Protein AF-A0A6G4ZRG2-F1 (afdb_monomer)

Sequence (277 aa):
MTRFDRNYLAYATLKECYPLTKESSSKQTWHVTLNLKDVDYHPGDSVGIYPQNDPILVEHLISAMRARPDEMIIHKRSGKEMPLQTFLTYHANLARITSSFLQLILSCETHSEKKCHIENLLKDKSTMRTFLAENDPLFLVRRFSQTKLPLQELCDQFGPMLPRFYSVASSKFIHKDTLDLTVALFAWMQEDEKRYGVASHFLCHLAEIGKTPIPLF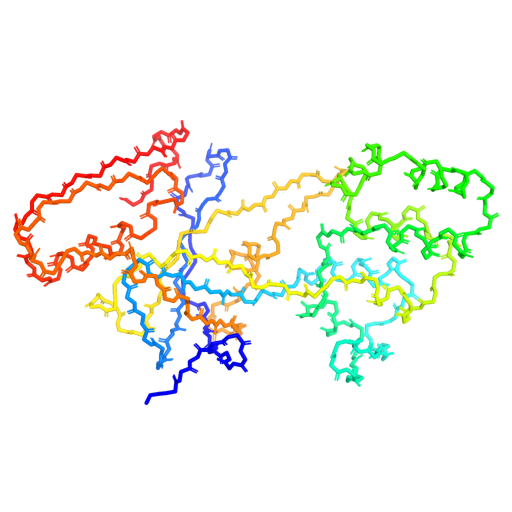VQPAPHFRLPNSHETDIIMIGPGTGIAPFRAFMQERAHHGANGKHWLFFGERNQKSDYFY

Radius of gyration: 22.09 Å; Cα contacts (8 Å, |Δi|>4): 518; chains: 1; bounding box: 52×42×66 Å

pLDDT: mean 95.12, std 5.11, range [54.5, 98.69]

Structure (mmCIF, N/CA/C/O backbone):
data_AF-A0A6G4ZRG2-F1
#
_entry.id   AF-A0A6G4ZRG2-F1
#
loop_
_atom_site.group_PDB
_atom_site.id
_atom_site.type_symbol
_atom_site.label_atom_id
_atom_site.label_alt_id
_atom_site.label_comp_id
_atom_site.label_asym_id
_atom_site.label_entity_id
_atom_site.label_seq_id
_atom_site.pdbx_PDB_ins_code
_atom_site.Cartn_x
_atom_site.Cartn_y
_atom_site.Cartn_z
_atom_site.occupancy
_atom_site.B_iso_or_equiv
_atom_site.auth_seq_id
_atom_site.auth_comp_id
_atom_site.auth_asym_id
_atom_site.auth_atom_id
_atom_site.pdbx_PDB_model_num
ATOM 1 N N . MET A 1 1 ? -12.244 -9.558 -24.733 1.00 54.50 1 MET A N 1
ATOM 2 C CA . MET A 1 1 ? -11.322 -9.446 -23.584 1.00 54.50 1 MET A CA 1
ATOM 3 C C . MET A 1 1 ? -12.083 -8.839 -22.428 1.00 54.50 1 MET A C 1
ATOM 5 O O . MET A 1 1 ? -12.741 -7.823 -22.627 1.00 54.50 1 MET A O 1
ATOM 9 N N . THR A 1 2 ? -12.053 -9.481 -21.266 1.00 57.81 2 THR A N 1
ATOM 10 C CA . THR A 1 2 ? -12.718 -8.970 -20.066 1.00 57.81 2 THR A CA 1
ATOM 11 C C . THR A 1 2 ? -11.972 -7.733 -19.578 1.00 57.81 2 THR A C 1
ATOM 13 O O . THR A 1 2 ? -10.765 -7.784 -19.358 1.00 57.81 2 THR A O 1
ATOM 16 N N . ARG A 1 3 ? -12.663 -6.595 -19.476 1.00 67.31 3 ARG A N 1
ATOM 17 C CA . ARG A 1 3 ? -12.057 -5.348 -19.003 1.00 67.31 3 ARG A CA 1
ATOM 18 C C . ARG A 1 3 ? -12.114 -5.335 -17.481 1.00 67.31 3 ARG A C 1
ATOM 20 O O . ARG A 1 3 ? -13.201 -5.258 -16.920 1.00 67.31 3 ARG A O 1
ATOM 27 N N . PHE A 1 4 ? -10.954 -5.413 -16.838 1.00 80.25 4 PHE A N 1
ATOM 28 C CA . PHE A 1 4 ? -10.852 -5.274 -15.391 1.00 80.25 4 PHE A CA 1
ATOM 29 C C . PHE A 1 4 ? -10.766 -3.795 -15.007 1.00 80.25 4 PHE A C 1
ATOM 31 O O . PHE A 1 4 ? -9.967 -3.042 -15.567 1.00 80.25 4 PHE A O 1
ATOM 38 N N . ASP A 1 5 ? -11.603 -3.373 -14.068 1.00 82.69 5 ASP A N 1
ATOM 39 C CA . ASP A 1 5 ? -11.664 -2.012 -13.542 1.00 82.69 5 ASP A CA 1
ATOM 40 C C . ASP A 1 5 ? -12.040 -2.029 -12.050 1.00 82.69 5 ASP A C 1
ATOM 42 O O . ASP A 1 5 ? -12.071 -3.080 -11.414 1.00 82.69 5 ASP A O 1
ATOM 46 N N . ARG A 1 6 ? -12.319 -0.863 -11.459 1.00 80.88 6 ARG A N 1
ATOM 47 C CA . ARG A 1 6 ? -12.672 -0.754 -10.030 1.00 80.88 6 ARG A CA 1
ATOM 48 C C . ARG A 1 6 ? -13.925 -1.545 -9.629 1.00 80.88 6 ARG A C 1
ATOM 50 O O . ARG A 1 6 ? -14.094 -1.814 -8.445 1.00 80.88 6 ARG A O 1
ATOM 57 N N . ASN A 1 7 ? -14.790 -1.885 -10.581 1.00 81.62 7 ASN A N 1
ATOM 58 C CA . ASN A 1 7 ? -16.017 -2.649 -10.375 1.00 81.62 7 ASN A CA 1
ATOM 59 C C . ASN A 1 7 ? -15.849 -4.134 -10.732 1.00 81.62 7 ASN A C 1
ATOM 61 O O . ASN A 1 7 ? -16.653 -4.955 -10.293 1.00 81.62 7 ASN A O 1
ATOM 65 N N . TYR A 1 8 ? -14.818 -4.487 -11.504 1.00 85.81 8 TYR A N 1
ATOM 66 C CA . TYR A 1 8 ? -14.506 -5.863 -11.884 1.00 85.81 8 TYR A CA 1
ATOM 67 C C . TYR A 1 8 ? -13.002 -6.127 -11.757 1.00 85.81 8 TYR A C 1
ATOM 69 O O . TYR A 1 8 ? -12.221 -5.799 -12.647 1.00 85.81 8 TYR A O 1
ATOM 77 N N . LEU A 1 9 ? -12.594 -6.693 -10.621 1.00 92.31 9 LEU A N 1
ATOM 78 C CA . LEU A 1 9 ? -11.186 -6.876 -10.272 1.00 92.31 9 LEU A CA 1
ATOM 79 C C . LEU A 1 9 ? -10.605 -8.142 -10.901 1.00 92.31 9 LEU A C 1
ATOM 81 O O . LEU A 1 9 ? -11.259 -9.184 -10.957 1.00 92.31 9 LEU A O 1
ATOM 85 N N . ALA A 1 10 ? -9.348 -8.053 -11.325 1.00 94.12 10 ALA A N 1
ATOM 86 C CA . ALA A 1 10 ? -8.519 -9.217 -11.582 1.00 94.12 10 ALA A CA 1
ATOM 87 C C . ALA A 1 10 ? -7.916 -9.716 -10.268 1.00 94.12 10 ALA A C 1
ATOM 89 O O . ALA A 1 10 ? -7.760 -8.951 -9.315 1.00 94.12 10 ALA A O 1
ATOM 90 N N . TYR A 1 11 ? -7.532 -10.987 -10.238 1.00 95.00 11 TYR A N 1
ATOM 91 C CA . TYR A 1 11 ? -6.865 -11.588 -9.092 1.00 95.00 11 TYR A CA 1
ATOM 92 C C . TYR A 1 11 ? -5.498 -12.100 -9.516 1.00 95.00 11 TYR A C 1
ATOM 94 O O . TYR A 1 11 ? -5.387 -12.992 -10.355 1.00 95.00 11 TYR A O 1
ATOM 102 N N . ALA A 1 12 ? -4.466 -11.515 -8.922 1.00 96.75 12 ALA A N 1
ATOM 103 C CA . ALA A 1 12 ? -3.094 -11.967 -9.059 1.00 96.75 12 ALA A CA 1
ATOM 104 C C . ALA A 1 12 ? -2.672 -12.812 -7.853 1.00 96.75 12 ALA A C 1
ATOM 106 O O . ALA A 1 12 ? -3.348 -12.849 -6.826 1.00 96.75 12 ALA A O 1
ATOM 107 N N . THR A 1 13 ? -1.508 -13.441 -7.960 1.00 97.50 13 THR A N 1
ATOM 108 C CA . THR A 1 13 ? -0.782 -14.001 -6.812 1.00 97.50 13 THR A CA 1
ATOM 109 C C . THR A 1 13 ? 0.646 -13.496 -6.843 1.00 97.50 13 THR A C 1
ATOM 111 O O . THR A 1 13 ? 1.201 -13.311 -7.928 1.00 97.50 13 THR A O 1
ATOM 114 N N . LEU A 1 14 ? 1.273 -13.348 -5.683 1.00 98.00 14 LEU A N 1
ATOM 115 C CA . LEU A 1 14 ? 2.693 -13.029 -5.624 1.00 98.00 14 LEU A CA 1
ATOM 116 C C . LEU A 1 14 ? 3.512 -14.157 -6.272 1.00 98.00 14 LEU A C 1
ATOM 118 O O . LEU A 1 14 ? 3.304 -15.326 -5.957 1.00 98.00 14 LEU A O 1
ATOM 122 N N . LYS A 1 15 ? 4.416 -13.821 -7.191 1.00 97.69 15 LYS A N 1
ATOM 123 C CA . LYS A 1 15 ? 5.363 -14.765 -7.794 1.00 97.69 15 LYS A CA 1
ATOM 124 C C . LYS A 1 15 ? 6.702 -14.698 -7.073 1.00 97.69 15 LYS A C 1
ATOM 126 O O . LYS A 1 15 ? 7.202 -15.717 -6.616 1.00 97.69 15 LYS A O 1
ATOM 131 N N . GLU A 1 16 ? 7.248 -13.493 -6.954 1.00 97.19 16 GLU A N 1
ATOM 132 C CA . GLU A 1 16 ? 8.556 -13.223 -6.359 1.00 97.19 16 GLU A CA 1
ATOM 133 C C . GLU A 1 16 ? 8.505 -11.886 -5.613 1.00 97.19 16 GLU A C 1
ATOM 135 O O . GLU A 1 16 ? 7.826 -10.948 -6.037 1.00 97.19 16 GLU A O 1
ATOM 140 N N . CYS A 1 17 ? 9.213 -11.805 -4.488 1.00 98.06 17 CYS A N 1
ATOM 141 C CA . CYS A 1 17 ? 9.375 -10.584 -3.708 1.00 98.06 17 CYS A CA 1
ATOM 142 C C . CYS A 1 17 ? 10.765 -10.587 -3.076 1.00 98.06 17 CYS A C 1
ATOM 144 O O . CYS A 1 17 ? 11.087 -11.500 -2.315 1.00 98.06 17 CYS A O 1
ATOM 146 N N . TYR A 1 18 ? 11.594 -9.595 -3.395 1.00 97.88 18 TYR A N 1
ATOM 147 C CA . TYR A 1 18 ? 12.945 -9.497 -2.843 1.00 97.88 18 TYR A CA 1
ATOM 148 C C . TYR A 1 18 ? 13.383 -8.038 -2.660 1.00 97.88 18 TYR A C 1
ATOM 150 O O . TYR A 1 18 ? 12.919 -7.151 -3.388 1.00 97.88 18 TYR A O 1
ATOM 158 N N . PRO A 1 19 ? 14.259 -7.751 -1.680 1.00 97.62 19 PRO A N 1
ATOM 159 C CA . PRO A 1 19 ? 14.723 -6.395 -1.439 1.00 97.62 19 PRO A CA 1
ATOM 160 C C . PRO A 1 19 ? 15.637 -5.930 -2.579 1.00 97.62 19 PRO A C 1
ATOM 162 O O . PRO A 1 19 ? 16.542 -6.637 -3.014 1.00 97.62 19 PRO A O 1
ATOM 165 N N . LEU A 1 20 ? 15.404 -4.709 -3.049 1.00 97.81 20 LEU A N 1
ATOM 166 C CA . LEU A 1 20 ? 16.252 -3.984 -3.998 1.00 97.81 20 LEU A CA 1
ATOM 167 C C . LEU A 1 20 ? 17.326 -3.155 -3.287 1.00 97.81 20 LEU A C 1
ATOM 169 O O . LEU A 1 20 ? 18.403 -2.915 -3.827 1.00 97.81 20 LEU A O 1
ATOM 173 N N 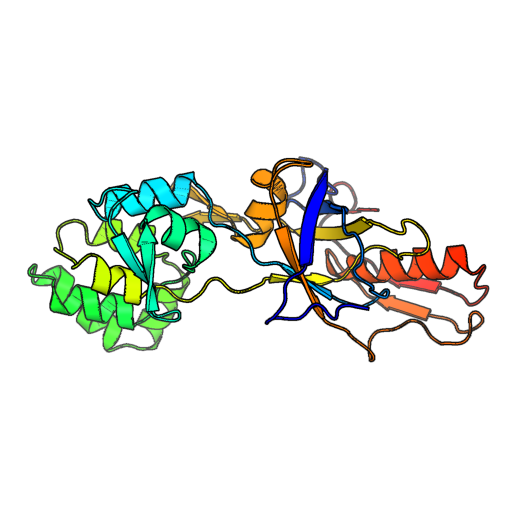. THR A 1 21 ? 17.026 -2.698 -2.075 1.00 97.12 21 THR A N 1
ATOM 174 C CA . THR A 1 21 ? 17.967 -1.984 -1.207 1.00 97.12 21 THR A CA 1
ATOM 175 C C . THR A 1 21 ? 18.758 -2.958 -0.342 1.00 97.12 21 THR A C 1
ATOM 177 O O . THR A 1 21 ? 18.215 -3.962 0.117 1.00 97.12 21 THR A O 1
ATOM 180 N N . LYS A 1 22 ? 20.015 -2.629 -0.036 1.00 95.31 22 LYS A N 1
ATOM 181 C CA . LYS A 1 22 ? 20.829 -3.393 0.925 1.00 95.31 22 LYS A CA 1
ATOM 182 C C . LYS A 1 22 ? 20.359 -3.166 2.362 1.00 95.31 22 LYS A C 1
ATOM 184 O O . LYS A 1 22 ? 19.761 -2.137 2.662 1.00 95.31 22 LYS A O 1
ATOM 189 N N . GLU A 1 23 ? 20.717 -4.077 3.264 1.00 92.06 23 GLU A N 1
ATOM 190 C CA . GLU A 1 23 ? 20.365 -4.014 4.695 1.00 92.06 23 GLU A CA 1
ATOM 191 C C . GLU A 1 23 ? 20.815 -2.721 5.389 1.00 92.06 23 GLU A C 1
ATOM 193 O O . GLU A 1 23 ? 20.139 -2.234 6.288 1.00 92.06 23 GLU A O 1
ATOM 198 N N . SER A 1 24 ? 21.929 -2.128 4.945 1.00 93.00 24 SER A N 1
ATOM 199 C CA . SER A 1 24 ? 22.435 -0.855 5.472 1.00 93.00 24 SER A CA 1
ATOM 200 C C . SER A 1 24 ? 21.631 0.373 5.032 1.00 93.00 24 SER A C 1
ATOM 202 O O . SER A 1 24 ? 21.937 1.489 5.459 1.00 93.00 24 SER A O 1
ATOM 204 N N . SER A 1 25 ? 20.629 0.205 4.166 1.00 93.94 25 SER A N 1
ATOM 205 C CA . SER A 1 25 ? 19.775 1.303 3.731 1.00 93.94 25 SER A CA 1
ATOM 206 C C . SER A 1 25 ? 18.889 1.809 4.869 1.00 93.94 25 SER A C 1
ATOM 208 O O . SER A 1 25 ? 18.319 1.052 5.649 1.00 93.94 25 SER A O 1
ATOM 210 N N . SER A 1 26 ? 18.690 3.127 4.901 1.00 91.75 26 SER A N 1
ATOM 211 C CA . SER A 1 26 ? 17.727 3.788 5.797 1.00 91.75 26 SER A CA 1
ATOM 212 C C . SER A 1 26 ? 16.258 3.548 5.417 1.00 91.75 26 SER A C 1
ATOM 214 O O . SER A 1 26 ? 15.355 4.072 6.070 1.00 91.75 26 SER A O 1
ATOM 216 N N . LYS A 1 27 ? 15.998 2.818 4.330 1.00 92.25 27 LYS A N 1
ATOM 217 C CA . LYS A 1 27 ? 14.660 2.468 3.857 1.00 92.25 27 LYS A CA 1
ATOM 218 C C . LYS A 1 27 ? 14.690 1.110 3.175 1.00 92.25 27 LYS A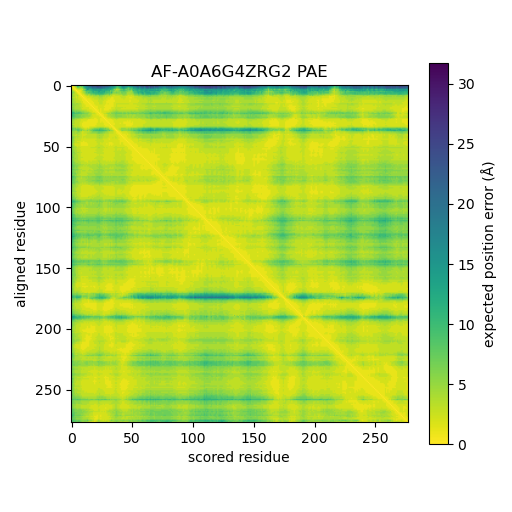 C 1
ATOM 220 O O . LYS A 1 27 ? 15.745 0.621 2.802 1.00 92.25 27 LYS A O 1
ATOM 225 N N . GLN A 1 28 ? 13.520 0.528 2.957 1.00 96.00 28 GLN A N 1
ATOM 226 C CA . GLN A 1 28 ? 13.420 -0.736 2.241 1.00 96.00 28 GLN A CA 1
ATOM 227 C C . GLN A 1 28 ? 12.619 -0.536 0.963 1.00 96.00 28 GLN A C 1
ATOM 229 O O . GLN A 1 28 ? 11.469 -0.101 1.006 1.00 96.00 28 GLN A O 1
ATOM 234 N N . THR A 1 29 ? 13.235 -0.829 -0.176 1.00 98.06 29 THR A N 1
ATOM 235 C CA . THR A 1 29 ? 12.547 -0.886 -1.472 1.00 98.06 29 THR A CA 1
ATOM 236 C C . THR A 1 29 ? 12.626 -2.312 -1.977 1.00 98.06 29 THR A C 1
ATOM 238 O O . THR A 1 29 ? 13.671 -2.940 -1.857 1.00 98.06 29 THR A O 1
ATOM 241 N N . TRP A 1 30 ? 11.526 -2.818 -2.515 1.00 98.56 30 TRP A N 1
ATOM 242 C CA . TRP A 1 30 ? 11.353 -4.206 -2.910 1.00 98.56 30 TRP A CA 1
ATOM 243 C C . TRP A 1 30 ? 10.968 -4.294 -4.381 1.00 98.56 30 TRP A C 1
ATOM 245 O O . TRP A 1 30 ? 10.219 -3.455 -4.891 1.00 98.56 30 TRP A O 1
ATOM 255 N N . HIS A 1 31 ? 11.474 -5.325 -5.043 1.00 98.69 31 HIS A N 1
ATOM 256 C CA . HIS A 1 31 ? 10.942 -5.798 -6.307 1.00 98.69 31 HIS A CA 1
ATOM 257 C C . HIS A 1 31 ? 9.811 -6.770 -6.000 1.00 98.69 31 HIS A C 1
ATOM 259 O O . HIS A 1 31 ? 9.983 -7.664 -5.173 1.00 98.69 31 HIS A O 1
ATOM 265 N N . VAL A 1 32 ? 8.666 -6.586 -6.647 1.00 98.69 32 VAL A N 1
ATOM 266 C CA . VAL A 1 32 ? 7.484 -7.433 -6.464 1.00 98.69 32 VAL A CA 1
ATOM 267 C C . VAL A 1 32 ? 6.994 -7.863 -7.837 1.00 98.69 32 VAL A C 1
ATOM 269 O O . VAL A 1 32 ? 6.570 -7.015 -8.618 1.00 98.69 32 VAL A O 1
ATOM 272 N N . THR A 1 33 ? 7.002 -9.162 -8.115 1.00 98.25 33 THR A N 1
ATOM 273 C CA . THR A 1 33 ? 6.436 -9.734 -9.342 1.00 98.25 33 THR A CA 1
ATOM 274 C C . THR A 1 33 ? 5.125 -10.426 -9.020 1.00 98.25 33 THR A C 1
ATOM 276 O O . THR A 1 33 ? 5.058 -11.294 -8.150 1.00 98.25 33 THR A O 1
ATOM 279 N N . LEU A 1 34 ? 4.075 -10.072 -9.749 1.00 98.00 34 LEU A N 1
ATOM 280 C CA . LEU A 1 34 ? 2.751 -10.667 -9.647 1.00 98.00 34 LEU A CA 1
ATOM 281 C C . LEU A 1 34 ? 2.517 -11.608 -10.830 1.00 98.00 34 LEU A C 1
ATOM 283 O O . LEU A 1 34 ? 2.750 -11.218 -11.970 1.00 98.00 34 LEU A O 1
ATOM 287 N N . ASN A 1 35 ? 2.010 -12.816 -10.579 1.00 96.38 35 ASN A N 1
ATOM 288 C CA . ASN A 1 35 ? 1.402 -13.634 -11.628 1.00 96.38 35 ASN A CA 1
ATOM 289 C C . ASN A 1 35 ? 0.075 -12.990 -12.019 1.00 96.38 35 ASN A C 1
ATOM 291 O O . ASN A 1 35 ? -0.810 -12.843 -11.173 1.00 96.38 35 ASN A O 1
ATOM 295 N N . LEU A 1 36 ? -0.061 -12.624 -13.286 1.00 90.19 36 LEU A N 1
ATOM 296 C CA . LEU A 1 36 ? -1.200 -11.886 -13.797 1.00 90.19 36 LEU A CA 1
ATOM 297 C C . LEU A 1 36 ? -1.617 -12.467 -15.148 1.00 90.19 36 LEU A C 1
ATOM 299 O O . LEU A 1 36 ? -1.033 -12.156 -16.181 1.00 90.19 36 LEU A O 1
ATOM 303 N N . LYS A 1 37 ? -2.631 -13.335 -15.123 1.00 84.62 37 LYS A N 1
ATOM 304 C CA . LYS A 1 37 ? -3.198 -13.944 -16.330 1.00 84.62 37 LYS A CA 1
ATOM 305 C C . LYS A 1 37 ? -4.352 -13.106 -16.859 1.00 84.62 37 LYS A C 1
ATOM 307 O O . LYS A 1 37 ? -5.117 -12.547 -16.078 1.00 84.62 37 LYS A O 1
ATOM 312 N N . ASP A 1 38 ? -4.477 -13.056 -18.181 1.00 83.00 38 ASP A N 1
ATOM 313 C CA . ASP A 1 38 ? -5.615 -12.466 -18.897 1.00 83.00 38 ASP A CA 1
ATOM 314 C C . ASP A 1 38 ? -5.870 -10.969 -18.634 1.00 83.00 38 ASP A C 1
ATOM 316 O O . ASP A 1 38 ? -6.942 -10.454 -18.957 1.00 83.00 38 ASP A O 1
ATOM 320 N N . VAL A 1 39 ? -4.881 -10.245 -18.101 1.00 88.12 39 VAL A N 1
ATOM 321 C CA . VAL A 1 39 ? -4.937 -8.788 -17.925 1.00 88.12 39 VAL A CA 1
ATOM 322 C C . VAL A 1 39 ? -3.904 -8.132 -18.820 1.00 88.12 39 VAL A C 1
ATOM 324 O O . VAL A 1 39 ? -2.705 -8.343 -18.663 1.00 88.12 39 VAL A O 1
ATOM 327 N N . ASP A 1 40 ? -4.379 -7.303 -19.744 1.00 89.88 40 ASP A N 1
ATOM 328 C CA . ASP A 1 40 ? -3.499 -6.519 -20.599 1.00 89.88 40 ASP A CA 1
ATOM 329 C C . ASP A 1 40 ? -3.074 -5.217 -19.911 1.00 89.88 40 ASP A C 1
ATOM 331 O O . ASP A 1 40 ? -3.866 -4.560 -19.229 1.00 89.88 40 ASP A O 1
ATOM 335 N N . TYR A 1 41 ? -1.817 -4.837 -20.114 1.00 93.44 41 TYR A N 1
ATOM 336 C CA . TYR A 1 41 ? -1.239 -3.592 -19.626 1.00 93.44 41 TYR A CA 1
ATOM 337 C C . TYR A 1 41 ? -0.114 -3.136 -20.561 1.00 93.44 41 TYR A C 1
ATOM 339 O O . TYR A 1 41 ? 0.430 -3.916 -21.347 1.00 93.44 41 TYR A O 1
ATOM 347 N N . HIS A 1 42 ? 0.247 -1.861 -20.467 1.00 93.75 42 HIS A N 1
ATOM 348 C CA . HIS A 1 42 ? 1.336 -1.267 -21.236 1.00 93.75 42 HIS A CA 1
ATOM 349 C C . HIS A 1 42 ? 2.338 -0.598 -20.296 1.00 93.75 42 HIS A C 1
ATOM 351 O O . HIS A 1 42 ? 1.941 -0.105 -19.232 1.00 93.75 42 HIS A O 1
ATOM 357 N N . PRO A 1 43 ? 3.627 -0.511 -20.667 1.00 95.19 43 PRO A N 1
ATOM 358 C CA . PRO A 1 43 ? 4.553 0.323 -19.924 1.00 95.19 43 PRO A CA 1
ATOM 359 C C . PRO A 1 43 ? 4.013 1.740 -19.743 1.00 95.19 43 PRO A C 1
ATOM 361 O O . PRO A 1 43 ? 3.464 2.352 -20.664 1.00 95.19 43 PRO A O 1
ATOM 364 N N . GLY A 1 44 ? 4.187 2.257 -18.530 1.00 95.75 44 GLY A N 1
ATOM 365 C CA . GLY A 1 44 ? 3.661 3.552 -18.112 1.00 95.75 44 GLY A CA 1
ATOM 366 C C . GLY A 1 44 ? 2.270 3.494 -17.481 1.00 95.75 44 GLY A C 1
ATOM 367 O O . GLY A 1 44 ? 1.880 4.447 -16.811 1.00 95.75 44 GLY A O 1
ATOM 368 N N . ASP A 1 45 ? 1.546 2.377 -17.607 1.00 97.00 45 ASP A N 1
ATOM 369 C CA . ASP A 1 45 ? 0.349 2.138 -16.800 1.00 97.00 45 ASP A CA 1
ATOM 370 C C . ASP A 1 45 ? 0.675 2.029 -15.311 1.00 97.00 45 ASP A C 1
ATOM 372 O O . ASP A 1 45 ? 1.816 1.834 -14.883 1.00 97.00 45 ASP A O 1
ATOM 376 N N . SER A 1 46 ? -0.368 2.157 -14.499 1.00 97.19 46 SER A N 1
ATOM 377 C CA . SER A 1 46 ? -0.320 1.814 -13.081 1.00 97.19 46 SER A CA 1
ATOM 378 C C . SER A 1 46 ? -1.315 0.702 -12.780 1.00 97.19 46 SER A C 1
ATOM 380 O O . SER A 1 46 ? -2.285 0.518 -13.508 1.00 97.19 46 SER A O 1
ATOM 382 N N . VAL A 1 47 ? -1.116 -0.016 -11.681 1.00 96.94 47 VAL A N 1
ATOM 383 C CA . VAL A 1 47 ? -2.089 -0.969 -11.138 1.00 96.94 47 VAL A CA 1
ATOM 384 C C . VAL A 1 47 ? -2.612 -0.472 -9.804 1.00 96.94 47 VAL A C 1
ATOM 386 O O . VAL A 1 47 ? -1.835 -0.060 -8.945 1.00 96.94 47 VAL A O 1
ATOM 389 N N . GLY A 1 48 ? -3.931 -0.482 -9.637 1.00 97.94 48 GLY A N 1
ATOM 390 C CA . GLY A 1 48 ? -4.582 -0.264 -8.353 1.00 97.94 48 GLY A CA 1
ATOM 391 C C . GLY A 1 48 ? -4.754 -1.599 -7.643 1.00 97.94 48 GLY A C 1
ATOM 392 O O . GLY A 1 48 ? -5.509 -2.438 -8.120 1.00 97.94 48 GLY A O 1
ATOM 393 N N . ILE A 1 49 ? -4.065 -1.791 -6.520 1.00 98.31 49 ILE A N 1
ATOM 394 C CA . ILE A 1 49 ? -4.090 -3.028 -5.729 1.00 98.31 49 ILE A CA 1
ATOM 395 C C . ILE A 1 49 ? -4.891 -2.801 -4.455 1.00 98.31 49 ILE A C 1
ATOM 397 O O . ILE A 1 49 ? -4.593 -1.868 -3.710 1.00 98.31 49 ILE A O 1
ATOM 401 N N . TYR A 1 50 ? -5.866 -3.666 -4.183 1.00 97.94 50 TYR A N 1
ATOM 402 C CA . TYR A 1 50 ? -6.560 -3.711 -2.899 1.00 97.94 50 TYR A CA 1
ATOM 403 C C . TYR A 1 50 ? -5.770 -4.584 -1.923 1.00 97.94 50 TYR A C 1
ATOM 405 O O . TYR A 1 50 ? -5.637 -5.785 -2.160 1.00 97.94 50 TYR A O 1
ATOM 413 N N . PRO A 1 51 ? -5.224 -4.009 -0.842 1.00 98.00 51 PRO A N 1
ATOM 414 C CA . PRO A 1 51 ? -4.505 -4.791 0.144 1.00 98.00 51 PRO A CA 1
ATOM 415 C C . PRO A 1 51 ? -5.450 -5.369 1.200 1.00 98.00 51 PRO A C 1
ATOM 417 O O . PRO A 1 51 ? -6.623 -5.004 1.275 1.00 98.00 51 PRO A O 1
ATOM 420 N N . GLN A 1 52 ? -4.899 -6.217 2.064 1.00 97.56 52 GLN A N 1
ATOM 421 C CA . GLN A 1 52 ? -5.516 -6.591 3.335 1.00 97.56 52 GLN A CA 1
ATOM 422 C C . GLN A 1 52 ? -4.727 -5.980 4.499 1.00 97.56 52 GLN A C 1
ATOM 424 O O . GLN A 1 52 ? -3.520 -5.749 4.382 1.00 97.56 52 GLN A O 1
ATOM 429 N N . ASN A 1 53 ? -5.404 -5.703 5.613 1.00 98.19 53 ASN A N 1
ATOM 430 C CA . ASN A 1 53 ? -4.734 -5.271 6.836 1.00 98.19 53 ASN A CA 1
ATOM 431 C C . ASN A 1 53 ? -3.902 -6.406 7.444 1.00 98.19 53 ASN A C 1
ATOM 433 O O . ASN A 1 53 ? -4.174 -7.587 7.231 1.00 98.19 53 ASN A O 1
ATOM 437 N N . ASP A 1 54 ? -2.894 -6.018 8.222 1.00 97.31 54 ASP A N 1
ATOM 438 C CA . ASP A 1 54 ? -2.058 -6.937 8.987 1.00 97.31 54 ASP A CA 1
ATOM 439 C C . ASP A 1 54 ? -2.916 -7.754 9.976 1.00 97.31 54 ASP A C 1
ATOM 441 O O . ASP A 1 54 ? -3.616 -7.146 10.794 1.00 97.31 54 ASP A O 1
ATOM 445 N N . PRO A 1 55 ? -2.879 -9.102 9.926 1.00 97.38 55 PRO A N 1
ATOM 446 C CA . PRO A 1 55 ? -3.614 -9.951 10.858 1.00 97.38 55 PRO A CA 1
ATOM 447 C C . PRO A 1 55 ? -3.344 -9.625 12.332 1.00 97.38 55 PRO A C 1
ATOM 449 O O . PRO A 1 55 ? -4.281 -9.649 13.127 1.00 97.38 55 PRO A O 1
ATOM 452 N N . ILE A 1 56 ? -2.110 -9.246 12.684 1.00 96.00 56 ILE A N 1
ATOM 453 C CA . ILE A 1 56 ? -1.731 -8.885 14.059 1.00 96.00 56 ILE A CA 1
ATOM 454 C C . ILE A 1 56 ? -2.402 -7.567 14.464 1.00 96.00 56 ILE A C 1
ATOM 456 O O . ILE A 1 56 ? -2.945 -7.445 15.561 1.00 96.00 56 ILE A O 1
ATOM 460 N N . LEU A 1 57 ? -2.427 -6.575 13.566 1.00 96.00 57 LEU A N 1
ATOM 461 C CA . LEU A 1 57 ? -3.135 -5.312 13.808 1.00 96.00 57 LEU A CA 1
ATOM 462 C C . LEU A 1 57 ? -4.640 -5.547 13.989 1.00 96.00 57 LEU A C 1
ATOM 464 O O . LEU A 1 57 ? -5.252 -4.953 14.877 1.00 96.00 57 LEU A O 1
ATOM 468 N N . VAL A 1 58 ? -5.230 -6.408 13.155 1.00 98.12 58 VAL A N 1
ATOM 469 C CA . VAL A 1 58 ? -6.648 -6.777 13.243 1.00 98.12 58 VAL A CA 1
ATOM 470 C C . VAL A 1 58 ? -6.946 -7.451 14.582 1.00 98.12 58 VAL A C 1
ATOM 472 O O . VAL A 1 58 ? -7.895 -7.056 15.255 1.00 98.12 58 VAL A O 1
ATOM 475 N N . GLU A 1 59 ? -6.120 -8.406 15.008 1.00 97.75 59 GLU A N 1
ATOM 476 C CA . GLU A 1 59 ? -6.254 -9.084 16.301 1.00 97.75 59 GLU A CA 1
ATOM 477 C C . GLU A 1 59 ? -6.168 -8.101 17.476 1.00 97.75 59 GLU A C 1
ATOM 479 O O . GLU A 1 59 ? -7.061 -8.061 18.328 1.00 97.75 59 GLU A O 1
ATOM 484 N N . HIS A 1 60 ? -5.142 -7.245 17.493 1.00 96.12 60 HIS A N 1
ATOM 485 C CA . HIS A 1 60 ? -4.977 -6.223 18.526 1.00 96.12 60 HIS A CA 1
ATOM 486 C C . HIS A 1 60 ? -6.170 -5.268 18.593 1.00 96.12 60 HIS A C 1
ATOM 488 O O . HIS A 1 60 ? -6.583 -4.875 19.686 1.00 96.12 60 HIS A O 1
ATOM 494 N N . LEU A 1 61 ? -6.731 -4.896 17.441 1.00 96.88 61 LEU A N 1
ATOM 495 C CA . LEU A 1 61 ? -7.888 -4.015 17.378 1.00 96.88 61 LEU A CA 1
ATOM 496 C C . LEU A 1 61 ? -9.153 -4.706 17.895 1.00 96.88 61 LEU A C 1
ATOM 498 O O . LEU A 1 61 ? -9.837 -4.125 18.732 1.00 96.88 61 LEU A O 1
ATOM 502 N N . ILE A 1 62 ? -9.425 -5.950 17.488 1.00 98.06 62 ILE A N 1
ATOM 503 C CA . ILE A 1 62 ? -10.560 -6.742 17.996 1.00 98.06 62 ILE A CA 1
ATOM 504 C C . ILE A 1 62 ? -10.470 -6.888 19.520 1.00 98.06 62 ILE A C 1
ATOM 506 O O . ILE A 1 62 ? -11.444 -6.626 20.232 1.00 98.06 62 ILE A O 1
ATOM 510 N N . SER A 1 63 ? -9.280 -7.215 20.034 1.00 97.00 63 SER A N 1
ATOM 511 C CA . SER A 1 63 ? -9.036 -7.300 21.474 1.00 97.00 63 SER A CA 1
ATOM 512 C C . SER A 1 63 ? -9.264 -5.957 22.175 1.00 97.00 63 SER A C 1
ATOM 514 O O . SER A 1 63 ? -9.871 -5.924 23.245 1.00 97.00 63 SER A O 1
ATOM 516 N N . ALA A 1 64 ? -8.799 -4.844 21.597 1.00 95.94 64 ALA A N 1
ATOM 517 C CA . ALA A 1 64 ? -8.988 -3.510 22.169 1.00 95.94 64 ALA A CA 1
ATOM 518 C C . ALA A 1 64 ? -10.467 -3.082 22.167 1.00 95.94 64 ALA A C 1
ATOM 520 O O . ALA A 1 64 ? -10.920 -2.434 23.111 1.00 95.94 64 ALA A O 1
ATOM 521 N N . MET A 1 65 ? -11.227 -3.495 21.149 1.00 96.00 65 MET A N 1
ATOM 522 C CA . MET A 1 65 ? -12.679 -3.311 21.049 1.00 96.00 65 MET A CA 1
ATOM 523 C C . MET A 1 65 ? -13.462 -4.204 22.024 1.00 96.00 65 MET A C 1
ATOM 525 O O . MET A 1 65 ? -14.658 -3.987 22.203 1.00 96.00 65 MET A O 1
ATOM 529 N N . ARG A 1 66 ? -12.804 -5.180 22.673 1.00 95.81 66 ARG A N 1
ATOM 530 C CA . ARG A 1 66 ? -13.426 -6.198 23.540 1.00 95.81 66 ARG A CA 1
ATOM 531 C C . ARG A 1 66 ? -14.517 -7.002 22.819 1.00 95.81 66 ARG A C 1
ATOM 533 O O . ARG A 1 66 ? -15.529 -7.346 23.424 1.00 95.81 66 ARG A O 1
ATOM 540 N N . ALA A 1 67 ? -14.297 -7.280 21.536 1.00 97.00 67 ALA A N 1
ATOM 541 C CA . ALA A 1 67 ? -15.196 -8.049 20.680 1.00 97.00 67 ALA A CA 1
ATOM 542 C C . ALA A 1 67 ? -14.592 -9.422 20.344 1.00 97.00 67 ALA A C 1
ATOM 544 O O . ALA A 1 67 ? -13.407 -9.665 20.586 1.00 97.00 67 ALA A O 1
ATOM 545 N N . ARG A 1 68 ? -15.395 -10.320 19.765 1.00 98.06 68 ARG A N 1
ATOM 546 C CA . ARG A 1 68 ? -14.916 -11.580 19.180 1.00 98.06 68 ARG A CA 1
ATOM 547 C C . ARG A 1 68 ? -14.769 -11.475 17.656 1.00 98.06 68 ARG A C 1
ATOM 549 O O . ARG A 1 68 ? -15.507 -10.723 17.019 1.00 98.06 68 ARG A O 1
ATOM 556 N N . PRO A 1 69 ? -13.842 -12.238 17.046 1.00 98.25 69 PRO A N 1
ATOM 557 C CA . PRO A 1 69 ? -13.593 -12.191 15.601 1.00 98.25 69 PRO A CA 1
ATOM 558 C C . PRO A 1 69 ? -14.811 -12.564 14.742 1.00 98.25 69 PRO A C 1
ATOM 560 O O . PRO A 1 69 ? -14.958 -12.062 13.627 1.00 98.25 69 PRO A O 1
ATOM 563 N N . ASP A 1 70 ? -15.664 -13.440 15.271 1.00 98.31 70 ASP A N 1
ATOM 564 C CA . ASP A 1 70 ? -16.855 -14.006 14.640 1.00 98.31 70 ASP A CA 1
ATOM 565 C C . ASP A 1 70 ? -18.133 -13.190 14.892 1.00 98.31 70 ASP A C 1
ATOM 567 O O . ASP A 1 70 ? -19.195 -13.552 14.388 1.00 98.31 70 ASP A O 1
ATOM 571 N N . GLU A 1 71 ? -18.058 -12.083 15.642 1.00 98.19 71 GLU A N 1
ATOM 572 C CA . GLU A 1 71 ? -19.210 -11.197 15.818 1.00 98.19 71 GLU A CA 1
ATOM 573 C C . GLU A 1 71 ? -19.633 -10.592 14.482 1.00 98.19 71 GLU A C 1
ATOM 575 O O . GLU A 1 71 ? -18.818 -10.049 13.735 1.00 98.19 71 GLU A O 1
ATOM 580 N N . MET A 1 72 ? -20.925 -10.696 14.184 1.00 98.25 72 MET A N 1
ATOM 581 C CA . MET A 1 72 ? -21.477 -10.219 12.927 1.00 98.25 72 MET A CA 1
ATOM 582 C C . MET A 1 72 ? -21.700 -8.708 12.979 1.00 98.25 72 MET A C 1
ATOM 584 O O . MET A 1 72 ? -22.292 -8.181 13.921 1.00 98.25 72 MET A O 1
ATOM 588 N N . ILE A 1 73 ? -21.237 -8.020 11.938 1.00 98.31 73 ILE A N 1
ATOM 589 C CA . ILE A 1 73 ? -21.476 -6.594 11.711 1.00 98.31 73 ILE A CA 1
ATOM 590 C C . ILE A 1 73 ? -22.095 -6.395 10.332 1.00 98.31 73 ILE A C 1
ATOM 592 O O . ILE A 1 73 ? -21.873 -7.177 9.403 1.00 98.31 73 ILE A O 1
ATOM 596 N N . ILE A 1 74 ? -22.833 -5.303 10.166 1.00 98.19 74 ILE A N 1
ATOM 597 C CA . ILE A 1 74 ? -23.369 -4.883 8.874 1.00 98.19 74 ILE A CA 1
ATOM 598 C C . ILE A 1 74 ? -22.365 -3.933 8.227 1.00 98.19 74 ILE A C 1
ATOM 600 O O . ILE A 1 74 ? -22.097 -2.841 8.729 1.00 98.19 74 ILE A O 1
ATOM 604 N N . HIS A 1 75 ? -21.810 -4.312 7.077 1.00 97.31 75 HIS A N 1
ATOM 605 C CA . HIS A 1 75 ? -20.943 -3.420 6.320 1.00 97.31 75 HIS A CA 1
ATOM 606 C C . HIS A 1 75 ? -21.771 -2.279 5.718 1.00 97.31 75 HIS A C 1
ATOM 608 O O . HIS A 1 75 ? -22.419 -2.446 4.684 1.00 97.31 75 HIS A O 1
ATOM 614 N N . LYS A 1 76 ? -21.685 -1.090 6.327 1.00 94.88 76 LYS A N 1
ATOM 615 C CA . LYS A 1 76 ? -22.447 0.123 5.975 1.00 94.88 76 LYS A CA 1
ATOM 616 C C . LYS A 1 76 ? -22.558 0.434 4.478 1.00 94.88 76 LYS A C 1
ATOM 618 O O . LYS A 1 76 ? -23.570 0.970 4.044 1.00 94.88 76 LYS A O 1
ATOM 623 N N . ARG A 1 77 ? -21.524 0.139 3.678 1.00 93.44 77 ARG A N 1
ATOM 624 C CA . ARG A 1 77 ? -21.507 0.469 2.238 1.00 93.44 77 ARG A CA 1
ATOM 625 C C . ARG A 1 77 ? -22.140 -0.606 1.362 1.00 93.44 77 ARG A C 1
ATOM 627 O O . ARG A 1 77 ? -22.728 -0.261 0.347 1.00 93.44 77 ARG A O 1
ATOM 634 N N . SER A 1 78 ? -22.003 -1.886 1.716 1.00 93.69 78 SER A N 1
ATOM 635 C CA . SER A 1 78 ? -22.597 -2.975 0.926 1.00 93.69 78 SER A CA 1
ATOM 636 C C . SER A 1 78 ? -23.918 -3.493 1.490 1.00 93.69 78 SER A C 1
ATOM 638 O O . SER A 1 78 ? -24.558 -4.299 0.825 1.00 93.69 78 SER A O 1
ATOM 640 N N . GLY A 1 79 ? -24.285 -3.111 2.718 1.00 96.50 79 GLY A N 1
ATOM 641 C CA . GLY A 1 79 ? -25.450 -3.631 3.442 1.00 96.50 79 GLY A CA 1
ATOM 642 C C . GLY A 1 79 ? -25.356 -5.119 3.798 1.00 96.50 79 GLY A C 1
ATOM 643 O O . GLY A 1 79 ? -26.345 -5.708 4.214 1.00 96.50 79 GLY A O 1
ATOM 644 N N . LYS A 1 80 ? -24.186 -5.741 3.605 1.00 97.06 80 LYS A N 1
ATOM 645 C CA . LYS A 1 80 ? -23.986 -7.176 3.840 1.00 97.06 80 LYS A CA 1
ATOM 646 C C . LYS A 1 80 ? -23.538 -7.406 5.270 1.00 97.06 80 LYS A C 1
ATOM 648 O O . LYS A 1 80 ? -22.670 -6.683 5.757 1.00 97.06 80 LYS A O 1
ATOM 653 N N . GLU A 1 81 ? -24.090 -8.436 5.885 1.00 98.06 81 GLU A N 1
ATOM 654 C CA . GLU A 1 81 ? -23.618 -8.949 7.163 1.00 98.06 81 GLU A CA 1
ATOM 655 C C . GLU A 1 81 ? -22.343 -9.779 6.953 1.00 98.06 81 GLU A C 1
ATOM 657 O O . GLU A 1 81 ? -22.246 -10.540 5.986 1.00 98.06 81 GLU A O 1
ATOM 662 N N . MET A 1 82 ? -21.346 -9.606 7.818 1.00 98.38 82 MET A N 1
ATOM 663 C CA . MET A 1 82 ? -20.094 -10.367 7.775 1.00 98.38 82 MET A CA 1
ATOM 664 C C . MET A 1 82 ? -19.419 -10.422 9.152 1.00 98.38 82 MET A C 1
ATOM 666 O O . MET A 1 82 ? -19.669 -9.536 9.972 1.00 98.38 82 MET A O 1
ATOM 670 N N . PRO A 1 83 ? -18.526 -11.400 9.396 1.00 98.62 83 PRO A N 1
ATOM 671 C CA . PRO A 1 83 ? -17.714 -11.426 10.607 1.00 98.62 83 PRO A CA 1
ATOM 672 C C . PRO A 1 83 ? -16.842 -10.173 10.743 1.00 98.62 83 PRO A C 1
ATOM 674 O O . PRO A 1 83 ? -16.275 -9.683 9.756 1.00 98.62 83 PRO A O 1
ATOM 677 N N . LEU A 1 84 ? -16.676 -9.693 11.975 1.00 98.69 84 LEU A N 1
ATOM 678 C CA . LEU A 1 84 ? -15.846 -8.540 12.318 1.00 98.69 84 LEU A CA 1
ATOM 679 C C . LEU A 1 84 ? -14.422 -8.685 11.776 1.00 98.69 84 LEU A C 1
ATOM 681 O O . LEU A 1 84 ? -13.883 -7.740 11.200 1.00 98.69 84 LEU A O 1
ATOM 685 N N . GLN A 1 85 ? -13.826 -9.873 11.907 1.00 98.62 85 GLN A N 1
ATOM 686 C CA . GLN A 1 85 ? -12.488 -10.137 11.383 1.00 98.62 85 GLN A CA 1
ATOM 687 C C . GLN A 1 85 ? -12.425 -9.927 9.869 1.00 98.62 85 GLN A C 1
ATOM 689 O O . GLN A 1 85 ? -11.549 -9.217 9.388 1.00 98.62 85 GLN A O 1
ATOM 694 N N . THR A 1 86 ? -13.388 -10.459 9.111 1.00 98.50 86 THR A N 1
ATOM 695 C CA . THR A 1 86 ? -13.455 -10.272 7.654 1.00 98.50 86 THR A CA 1
ATOM 696 C C . THR A 1 86 ? -13.575 -8.793 7.284 1.00 98.50 86 THR A C 1
ATOM 698 O O . THR A 1 86 ? -12.870 -8.316 6.391 1.00 98.50 86 THR A O 1
ATOM 701 N N . PHE A 1 87 ? -14.420 -8.043 7.995 1.00 98.62 87 PHE A N 1
ATOM 702 C CA . PHE A 1 87 ? -14.565 -6.605 7.788 1.00 98.62 87 PHE A CA 1
ATOM 703 C C . PHE A 1 87 ? -13.258 -5.844 8.029 1.00 98.62 87 PHE A C 1
ATOM 705 O O . PHE A 1 87 ? -12.815 -5.080 7.164 1.00 98.62 87 PHE A O 1
ATOM 712 N N . LEU A 1 88 ? -12.620 -6.073 9.177 1.00 98.56 88 LEU A N 1
ATOM 713 C CA . LEU A 1 88 ? -11.384 -5.389 9.545 1.00 98.56 88 LEU A CA 1
ATOM 714 C C . LEU A 1 88 ? -10.209 -5.806 8.659 1.00 98.56 88 LEU A C 1
ATOM 716 O O . LEU A 1 88 ? -9.369 -4.966 8.360 1.00 98.56 88 LEU A O 1
ATOM 720 N N . THR A 1 89 ? -10.154 -7.048 8.179 1.00 98.44 89 THR A N 1
ATOM 721 C CA . THR A 1 89 ? -9.082 -7.511 7.289 1.00 98.44 89 THR A CA 1
ATOM 722 C C . THR A 1 89 ? -9.192 -6.905 5.888 1.00 98.44 89 THR A C 1
ATOM 724 O O . THR A 1 89 ? -8.187 -6.422 5.366 1.00 98.44 89 THR A O 1
ATOM 727 N N . TYR A 1 90 ? -10.385 -6.885 5.281 1.00 97.81 90 TYR A N 1
ATOM 728 C CA . TYR A 1 90 ? -10.529 -6.606 3.841 1.00 97.81 90 TYR A CA 1
ATOM 729 C C . TYR A 1 90 ? -11.234 -5.293 3.491 1.00 97.81 90 TYR A C 1
ATOM 731 O O . TYR A 1 90 ? -11.081 -4.790 2.377 1.00 97.81 90 TYR A O 1
ATOM 739 N N . HIS A 1 91 ? -12.034 -4.733 4.399 1.00 97.44 91 HIS A N 1
ATOM 740 C CA . HIS A 1 91 ? -12.988 -3.674 4.054 1.00 97.44 91 HIS A CA 1
ATOM 741 C C . HIS A 1 91 ? -12.765 -2.362 4.807 1.00 97.44 91 HIS A C 1
ATOM 743 O O . HIS A 1 91 ? -13.153 -1.307 4.298 1.00 97.44 91 HIS A O 1
ATOM 749 N N . ALA A 1 92 ? -12.123 -2.403 5.974 1.00 97.44 92 ALA A N 1
ATOM 750 C CA . ALA A 1 92 ? -11.863 -1.235 6.804 1.00 97.44 92 ALA A CA 1
ATOM 751 C C . ALA A 1 92 ? -10.480 -0.620 6.541 1.00 97.44 92 ALA A C 1
ATOM 753 O O . ALA A 1 92 ? -9.466 -1.309 6.444 1.00 97.44 92 ALA A O 1
ATOM 754 N N . ASN A 1 93 ? -10.417 0.706 6.491 1.00 95.69 93 ASN A N 1
ATOM 755 C CA . ASN A 1 93 ? -9.162 1.443 6.552 1.00 95.69 93 ASN A CA 1
ATOM 756 C C . ASN A 1 93 ? -8.760 1.645 8.017 1.00 95.69 93 ASN A C 1
ATOM 758 O O . ASN A 1 93 ? -9.356 2.469 8.710 1.00 95.69 93 ASN A O 1
ATOM 762 N N . LEU A 1 94 ? -7.736 0.915 8.459 1.00 95.50 94 LEU A N 1
ATOM 763 C CA . LEU A 1 94 ? -7.230 0.961 9.835 1.00 95.50 94 LEU A CA 1
ATOM 764 C C . LEU A 1 94 ? -6.057 1.934 10.018 1.00 95.50 94 LEU A C 1
ATOM 766 O O . LEU A 1 94 ? -5.430 1.938 11.068 1.00 95.50 94 LEU A O 1
ATOM 770 N N . ALA A 1 95 ? -5.723 2.744 9.011 1.00 90.69 95 ALA A N 1
ATOM 771 C CA . ALA A 1 95 ? -4.560 3.630 9.065 1.00 90.69 95 ALA A CA 1
ATOM 772 C C . ALA A 1 95 ? -4.892 5.052 9.538 1.00 90.69 95 ALA A C 1
ATOM 774 O O . ALA A 1 95 ? -3.978 5.831 9.790 1.00 90.69 95 ALA A O 1
ATOM 775 N N . ARG A 1 96 ? -6.174 5.441 9.584 1.00 88.56 96 ARG A N 1
ATOM 776 C CA . ARG A 1 96 ? -6.576 6.821 9.893 1.00 88.56 96 ARG A CA 1
ATOM 777 C C . ARG A 1 96 ? -7.842 6.875 10.729 1.00 88.56 96 ARG A C 1
ATOM 779 O O . ARG A 1 96 ? -8.803 6.165 10.450 1.00 88.56 96 ARG A O 1
ATOM 786 N N . ILE A 1 97 ? -7.858 7.807 11.673 1.00 94.25 97 ILE A N 1
ATOM 787 C CA . ILE A 1 97 ? -9.061 8.235 12.389 1.00 94.25 97 ILE A CA 1
ATOM 788 C C . ILE A 1 97 ? -9.654 9.492 11.740 1.00 94.25 97 ILE A C 1
ATOM 790 O O . ILE A 1 97 ? -8.986 10.229 11.011 1.00 94.25 97 ILE A O 1
ATOM 794 N N . THR A 1 98 ? -10.935 9.736 11.996 1.00 94.38 98 THR A N 1
ATOM 795 C CA . THR A 1 98 ? -11.684 10.898 11.498 1.00 94.38 98 THR A CA 1
ATOM 796 C C . THR A 1 98 ? -12.278 11.681 12.667 1.00 94.38 98 THR A C 1
ATOM 798 O O . THR A 1 98 ? -12.308 11.213 13.804 1.00 94.38 98 THR A O 1
ATOM 801 N N . SER A 1 99 ? -12.821 12.870 12.400 1.00 95.62 99 SER A N 1
ATOM 802 C CA . SER A 1 99 ? -13.575 13.609 13.419 1.00 95.62 99 SER A CA 1
ATOM 803 C C . SER A 1 99 ? -14.820 12.852 13.900 1.00 95.62 99 SER A C 1
ATOM 805 O O . SER A 1 99 ? -15.229 13.038 15.041 1.00 95.62 99 SER A O 1
ATOM 807 N N . SER A 1 100 ? -15.411 11.980 13.073 1.00 95.62 100 SER A N 1
ATOM 808 C CA . SER A 1 100 ? -16.589 11.193 13.461 1.00 95.62 100 SER A CA 1
ATOM 809 C C . SER A 1 100 ? -16.256 10.107 14.492 1.00 95.62 100 SER A C 1
ATOM 811 O O . SER A 1 100 ? -17.059 9.870 15.389 1.00 95.62 100 SER A O 1
ATOM 813 N N . PHE A 1 101 ? -15.038 9.541 14.464 1.00 95.81 101 PHE A N 1
ATOM 814 C CA . PHE A 1 101 ? -14.531 8.698 15.559 1.00 95.81 101 PHE A CA 1
ATOM 815 C C . PHE A 1 101 ? -14.532 9.450 16.894 1.00 95.81 101 PHE A C 1
ATOM 817 O O . PHE A 1 101 ? -15.020 8.936 17.897 1.00 95.81 101 PHE A O 1
ATOM 824 N N . LEU A 1 102 ? -14.011 10.681 16.904 1.00 96.69 102 LEU A N 1
ATOM 825 C CA . LEU A 1 102 ? -13.960 11.507 18.113 1.00 96.69 102 LEU A CA 1
ATOM 826 C C . LEU A 1 102 ? -15.363 11.860 18.620 1.00 96.69 102 LEU A C 1
ATOM 828 O O . LEU A 1 102 ? -15.606 11.822 19.822 1.00 96.69 102 LEU A O 1
ATOM 832 N N . GLN A 1 103 ? -16.296 12.163 17.714 1.00 97.25 103 GLN A N 1
ATOM 833 C CA . GLN A 1 103 ? -17.692 12.442 18.063 1.00 97.25 103 GLN A CA 1
ATOM 834 C C . GLN A 1 103 ? -18.393 11.224 18.675 1.00 97.25 103 GLN A C 1
AT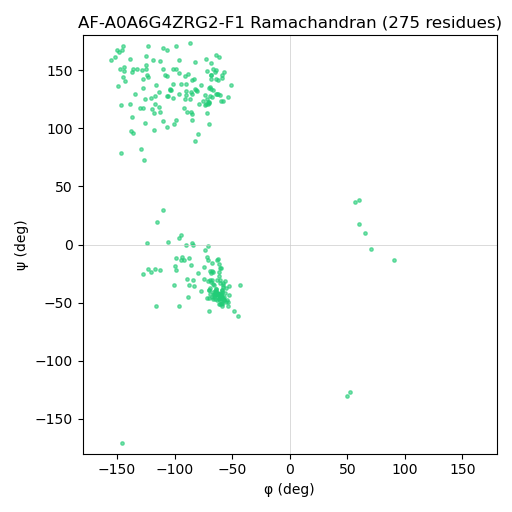OM 836 O O . GLN A 1 103 ? -19.082 11.377 19.683 1.00 97.25 103 GLN A O 1
ATOM 841 N N . LEU A 1 104 ? -18.177 10.026 18.119 1.00 97.62 104 LEU A N 1
ATOM 842 C CA . LEU A 1 104 ? -18.694 8.784 18.695 1.00 97.62 104 LEU A CA 1
ATOM 843 C C . LEU A 1 104 ? -18.170 8.598 20.125 1.00 97.62 104 LEU A C 1
ATOM 845 O O . LEU A 1 104 ? -18.961 8.442 21.053 1.00 97.62 104 LEU A O 1
ATOM 849 N N . ILE A 1 105 ? -16.852 8.704 20.324 1.00 96.75 105 ILE A N 1
ATOM 850 C CA . ILE A 1 105 ? -16.248 8.562 21.656 1.00 96.75 105 ILE A CA 1
ATOM 851 C C . ILE A 1 105 ? -16.806 9.605 22.622 1.00 96.75 105 ILE A C 1
ATOM 853 O O . ILE A 1 105 ? -17.176 9.251 23.736 1.00 96.75 105 ILE A O 1
ATOM 857 N N . LEU A 1 106 ? -16.928 10.869 22.208 1.00 97.25 106 LEU A N 1
ATOM 858 C CA . LEU A 1 106 ? -17.472 11.933 23.054 1.00 97.25 106 LEU A CA 1
ATOM 859 C C . LEU A 1 106 ? -18.904 11.632 23.530 1.00 97.25 106 LEU A C 1
ATOM 861 O O . LEU A 1 106 ? -19.238 11.903 24.689 1.00 97.25 106 LEU A O 1
ATOM 865 N N . SER A 1 107 ? -19.732 11.059 22.652 1.00 97.12 107 SER A N 1
ATOM 866 C CA . SER A 1 107 ? -21.119 10.699 22.967 1.00 97.12 107 SER A CA 1
ATOM 867 C C . SER A 1 107 ? -21.231 9.562 23.991 1.00 97.12 107 SER A C 1
ATOM 869 O O . SER A 1 107 ? -22.154 9.566 24.804 1.00 97.12 107 SER A O 1
ATOM 871 N N . CYS A 1 108 ? -20.262 8.641 24.011 1.00 96.56 108 CYS A N 1
ATOM 872 C CA . CYS A 1 108 ? -20.249 7.473 24.898 1.00 96.56 108 CYS A CA 1
ATOM 873 C C . CYS A 1 108 ? -19.373 7.642 26.152 1.00 96.56 108 CYS A C 1
ATOM 875 O O . CYS A 1 108 ? -19.539 6.905 27.122 1.00 96.56 108 CYS A O 1
ATOM 877 N N . GLU A 1 109 ? -18.401 8.557 26.138 1.00 96.56 109 GLU A N 1
ATOM 878 C CA . GLU A 1 109 ? -17.483 8.790 27.255 1.00 96.56 109 GLU A CA 1
ATOM 879 C C . GLU A 1 109 ? -18.248 9.317 28.471 1.00 96.56 109 GLU A C 1
ATOM 881 O O . GLU A 1 109 ? -19.246 10.016 28.329 1.00 96.56 109 GLU A O 1
ATOM 886 N N . THR A 1 110 ? -17.797 9.002 29.681 1.00 94.75 110 THR A N 1
ATOM 887 C CA . THR A 1 110 ? -18.395 9.480 30.939 1.00 94.75 110 THR A CA 1
ATOM 888 C C . THR A 1 110 ? -17.387 10.217 31.813 1.00 94.75 110 THR A C 1
ATOM 890 O O . THR A 1 110 ? -17.781 11.018 32.656 1.00 94.75 110 THR A O 1
ATOM 893 N N . HIS A 1 111 ? -16.089 9.998 31.605 1.00 95.69 111 HIS A N 1
ATOM 894 C CA . HIS A 1 111 ? -15.031 10.663 32.349 1.00 95.69 111 HIS A CA 1
ATOM 895 C C . HIS A 1 111 ? -14.886 12.129 31.912 1.00 95.69 111 HIS A C 1
ATOM 897 O O . HIS A 1 111 ? -14.563 12.418 30.758 1.00 95.69 111 HIS A O 1
ATOM 903 N N . SER A 1 112 ? -15.074 13.059 32.851 1.00 93.75 112 SER A N 1
ATOM 904 C CA . SER A 1 112 ? -15.113 14.510 32.602 1.00 93.75 112 SER A CA 1
ATOM 905 C C . SER A 1 112 ? -13.869 15.037 31.879 1.00 93.75 112 SER A C 1
ATOM 907 O O . SER A 1 112 ? -13.991 15.730 30.872 1.00 93.75 112 SER A O 1
ATOM 909 N N . GLU A 1 113 ? -12.672 14.662 32.334 1.00 94.38 113 GLU A N 1
ATOM 910 C CA . GLU A 1 113 ? -11.415 15.123 31.722 1.00 94.38 113 GLU A CA 1
ATOM 911 C C . GLU A 1 113 ? -11.235 14.630 30.279 1.00 94.38 113 GLU A C 1
ATOM 913 O O . GLU A 1 113 ? -10.836 15.397 29.404 1.00 94.38 113 GLU A O 1
ATOM 918 N N . LYS A 1 114 ? -11.576 13.362 30.005 1.00 94.31 114 LYS A N 1
ATOM 919 C CA . LYS A 1 114 ? -11.505 12.769 28.663 1.00 94.31 114 LYS A CA 1
ATOM 920 C C . LYS A 1 114 ? -12.502 13.428 27.712 1.00 94.31 114 LYS A C 1
ATOM 922 O O . LYS A 1 114 ? -12.125 13.752 26.588 1.00 94.31 114 LYS A O 1
ATOM 927 N N . LYS A 1 115 ? -13.735 13.691 28.170 1.00 95.44 115 LYS A N 1
ATOM 928 C CA . LYS A 1 115 ? -14.711 14.473 27.394 1.00 95.44 115 LYS A CA 1
ATOM 929 C C . LYS A 1 115 ? -14.177 15.861 27.068 1.00 95.44 115 LYS A C 1
ATOM 931 O O . LYS A 1 115 ? -14.134 16.221 25.899 1.00 95.44 115 LYS A O 1
ATOM 936 N N . CYS A 1 116 ? -13.724 16.603 28.081 1.00 95.75 116 CYS A N 1
ATOM 937 C CA . CYS A 1 116 ? -13.191 17.957 27.915 1.00 95.75 116 CYS A CA 1
ATOM 938 C C . CYS A 1 116 ? -12.024 17.980 26.915 1.00 95.75 116 CYS A C 1
ATOM 940 O O . CYS A 1 116 ? -11.966 18.839 26.036 1.00 95.75 116 CYS A O 1
ATOM 942 N N . HIS A 1 117 ? -11.132 16.989 26.981 1.00 94.38 117 HIS A N 1
ATOM 943 C CA . HIS A 1 117 ? -10.057 16.833 26.007 1.00 94.38 117 HIS A CA 1
ATOM 944 C C . HIS A 1 117 ? -10.586 16.668 24.572 1.00 94.38 117 HIS A C 1
ATOM 946 O O . HIS A 1 117 ? -10.164 17.412 23.688 1.00 94.38 117 HIS A O 1
ATOM 952 N N . ILE A 1 118 ? -11.537 15.755 24.335 1.00 95.88 118 ILE A N 1
ATOM 953 C CA . ILE A 1 118 ? -12.125 15.547 23.001 1.00 95.88 118 ILE A CA 1
ATOM 954 C C . ILE A 1 118 ? -12.886 16.792 22.521 1.00 95.88 118 ILE A C 1
ATOM 956 O O . ILE A 1 118 ? -12.771 17.172 21.358 1.00 95.88 118 ILE A O 1
ATOM 960 N N . GLU A 1 119 ? -13.638 17.458 23.396 1.00 96.75 119 GLU A N 1
ATOM 961 C CA . GLU A 1 119 ? -14.342 18.702 23.068 1.00 96.75 119 GLU A CA 1
ATOM 962 C C . GLU A 1 119 ? -13.374 19.802 22.631 1.00 96.75 119 GLU A C 1
ATOM 964 O O . GLU A 1 119 ? -13.638 20.504 21.656 1.00 96.75 119 GLU A O 1
ATOM 969 N N . ASN A 1 120 ? -12.241 19.941 23.320 1.00 95.75 120 ASN A N 1
ATOM 970 C CA . ASN A 1 120 ? -11.209 20.907 22.957 1.00 95.75 120 ASN A CA 1
ATOM 971 C C . ASN A 1 120 ? -10.548 20.550 21.622 1.00 95.75 120 ASN A C 1
ATOM 973 O O . ASN A 1 120 ? -10.372 21.439 20.788 1.00 95.75 120 ASN A O 1
ATOM 977 N N . LEU A 1 121 ? -10.266 19.262 21.378 1.00 95.56 121 LEU A N 1
ATOM 978 C CA . LEU A 1 121 ? -9.797 18.792 20.072 1.00 95.56 121 LEU A CA 1
ATOM 979 C C . LEU A 1 121 ? -10.794 19.166 18.970 1.00 95.56 121 LEU A C 1
ATOM 981 O O . LEU A 1 121 ? -10.397 19.724 17.959 1.00 95.56 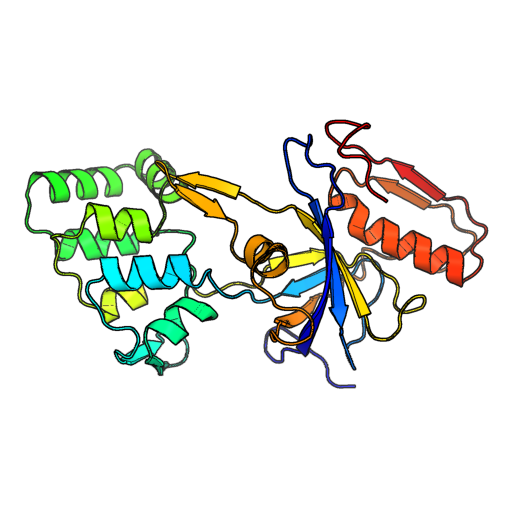121 LEU A O 1
ATOM 985 N N . LEU A 1 122 ? -12.090 18.916 19.162 1.00 95.62 122 LEU A N 1
ATOM 986 C CA . LEU A 1 122 ? -13.116 19.204 18.153 1.00 95.62 122 LEU A CA 1
ATOM 987 C C . LEU A 1 122 ? -13.343 20.710 17.914 1.00 95.62 122 LEU A C 1
ATOM 989 O O . LEU A 1 122 ? -13.794 21.084 16.829 1.00 95.62 122 LEU A O 1
ATOM 993 N N . LYS A 1 123 ? -13.035 21.575 18.890 1.00 96.12 123 LYS A N 1
ATOM 994 C CA . LYS A 1 123 ? -13.150 23.041 18.766 1.00 96.12 123 LYS A CA 1
ATOM 995 C C . LYS A 1 123 ? -12.009 23.654 17.954 1.00 96.12 123 LYS A C 1
ATOM 997 O O . LYS A 1 123 ? -12.262 24.562 17.161 1.00 96.12 123 LYS A O 1
ATOM 1002 N N . ASP A 1 124 ? -10.776 23.173 18.123 1.00 96.12 124 ASP A N 1
ATOM 1003 C CA . ASP A 1 124 ? -9.620 23.680 17.377 1.00 96.12 124 ASP A CA 1
ATOM 1004 C C . ASP A 1 124 ? -9.264 22.798 16.171 1.00 96.12 124 ASP A C 1
ATOM 1006 O O . ASP A 1 124 ? -8.655 21.733 16.285 1.00 96.12 124 ASP A O 1
ATOM 1010 N N . LYS A 1 125 ? -9.562 23.307 14.970 1.00 94.56 125 LYS A N 1
ATOM 1011 C CA . LYS A 1 125 ? -9.267 22.628 13.700 1.00 94.56 125 LYS A CA 1
ATOM 1012 C C . LYS A 1 125 ? -7.786 22.301 13.510 1.00 94.56 125 LYS A C 1
ATOM 1014 O O . LYS A 1 125 ? -7.498 21.309 12.841 1.00 94.56 125 LYS A O 1
ATOM 1019 N N . SER A 1 126 ? -6.870 23.132 14.009 1.00 96.06 126 SER A N 1
ATOM 1020 C CA . SER A 1 126 ? -5.431 22.908 13.844 1.00 96.06 126 SER A CA 1
ATOM 1021 C C . SER A 1 126 ? -4.987 21.715 14.685 1.00 96.06 126 SER A C 1
ATOM 1023 O O . SER A 1 126 ? -4.538 20.709 14.134 1.00 96.06 126 SER A O 1
ATOM 1025 N N . THR A 1 127 ? -5.240 21.772 15.996 1.00 95.06 127 THR A N 1
ATOM 1026 C CA . THR A 1 127 ? -4.922 20.680 16.923 1.00 95.06 127 THR A CA 1
ATOM 1027 C C . THR A 1 127 ? -5.626 19.378 16.535 1.00 95.06 127 THR A C 1
ATOM 1029 O O . THR A 1 127 ? -4.995 18.323 16.536 1.00 95.06 127 THR A O 1
ATOM 1032 N N . MET A 1 128 ? -6.893 19.432 16.104 1.00 96.50 128 MET A N 1
ATOM 1033 C CA . MET A 1 128 ? -7.602 18.251 15.601 1.00 96.50 128 MET A CA 1
ATOM 1034 C C . MET A 1 128 ? -6.880 17.612 14.416 1.00 96.50 128 MET A C 1
ATOM 1036 O O . MET A 1 128 ? -6.721 16.398 14.373 1.00 96.50 128 MET A O 1
ATOM 1040 N N . ARG A 1 129 ? -6.459 18.409 13.426 1.00 95.50 129 ARG A N 1
ATOM 1041 C CA . ARG A 1 129 ? -5.792 17.883 12.227 1.00 95.50 129 ARG A CA 1
ATOM 1042 C C . ARG A 1 129 ? -4.485 17.189 12.576 1.00 95.50 129 ARG A C 1
ATOM 1044 O O . ARG A 1 129 ? -4.244 16.115 12.035 1.00 95.50 129 ARG A O 1
ATOM 1051 N N . THR A 1 130 ? -3.694 17.775 13.472 1.00 95.25 130 THR A N 1
ATOM 1052 C CA . THR A 1 130 ? -2.462 17.163 13.980 1.00 95.25 130 THR A CA 1
ATOM 1053 C C . THR A 1 130 ? -2.773 15.848 14.691 1.00 95.25 130 THR A C 1
ATOM 1055 O O . THR A 1 130 ? -2.269 14.804 14.288 1.00 95.25 130 THR A O 1
ATOM 1058 N N . PHE A 1 131 ? -3.720 15.856 15.634 1.00 95.12 131 PHE A N 1
ATOM 1059 C CA . PHE A 1 131 ? -4.127 14.653 16.362 1.00 95.12 131 PHE A CA 1
ATOM 1060 C C . PHE A 1 131 ? -4.608 13.527 15.431 1.00 95.12 131 PHE A C 1
ATOM 1062 O O . PHE A 1 131 ? -4.198 12.381 15.582 1.00 95.12 131 PHE A O 1
ATOM 1069 N N . LEU A 1 132 ? -5.450 13.831 14.437 1.00 94.88 132 LEU A N 1
ATOM 1070 C CA . LEU A 1 132 ? -5.945 12.837 13.475 1.00 94.88 132 LEU A CA 1
ATOM 1071 C C . LEU A 1 132 ? -4.856 12.326 12.513 1.00 94.88 132 LEU A C 1
ATOM 1073 O O . LEU A 1 132 ? -5.029 11.269 11.908 1.00 94.88 132 LEU A O 1
ATOM 1077 N N . ALA A 1 133 ? -3.783 13.092 12.298 1.00 92.25 133 ALA A N 1
ATOM 1078 C CA . ALA A 1 133 ? -2.671 12.705 11.432 1.00 92.25 133 ALA A CA 1
ATOM 1079 C C . ALA A 1 133 ? -1.638 11.828 12.154 1.00 92.25 133 ALA A C 1
ATOM 1081 O O . ALA A 1 133 ? -1.009 10.995 11.507 1.00 92.25 133 ALA A O 1
ATOM 1082 N N . GLU A 1 134 ? -1.480 12.019 13.462 1.00 91.56 134 GLU A N 1
ATOM 1083 C CA . GLU A 1 134 ? -0.474 11.343 14.291 1.00 91.56 134 GLU A CA 1
ATOM 1084 C C . GLU A 1 134 ? -0.988 10.071 14.972 1.00 91.56 134 GLU A C 1
ATOM 1086 O O . GLU A 1 134 ? -0.197 9.327 15.541 1.00 91.56 134 GLU A O 1
ATOM 1091 N N . ASN A 1 135 ? -2.297 9.815 14.943 1.00 92.56 135 ASN A N 1
ATOM 1092 C CA . ASN A 1 135 ? -2.905 8.703 15.667 1.00 92.56 135 ASN A CA 1
ATOM 1093 C C . ASN A 1 135 ? -3.702 7.783 14.743 1.00 92.56 135 ASN A C 1
ATOM 1095 O O . ASN A 1 135 ? -4.346 8.222 13.787 1.00 92.56 135 ASN A O 1
ATOM 1099 N N . ASP A 1 136 ? -3.685 6.494 15.068 1.00 93.44 136 ASP A N 1
ATOM 1100 C CA . ASP A 1 136 ? -4.426 5.451 14.366 1.00 93.44 136 ASP A CA 1
ATOM 1101 C C . ASP A 1 136 ? -5.636 4.961 15.202 1.00 93.44 136 ASP A C 1
ATOM 1103 O O . ASP A 1 136 ? -5.783 5.310 16.381 1.00 93.44 136 ASP A O 1
ATOM 1107 N N . PRO A 1 137 ? -6.563 4.188 14.606 1.00 95.12 137 PRO A N 1
ATOM 1108 C CA . PRO A 1 137 ? -7.717 3.659 15.323 1.00 95.12 137 PRO A CA 1
ATOM 1109 C C . PRO A 1 137 ? -7.359 2.748 16.501 1.00 95.12 137 PRO A C 1
ATOM 1111 O O . PRO A 1 137 ? -8.077 2.765 17.497 1.00 95.12 137 PRO A O 1
ATOM 1114 N N . LEU A 1 138 ? -6.268 1.976 16.425 1.00 95.00 138 LEU A N 1
ATOM 1115 C CA . LEU A 1 138 ? -5.858 1.095 17.521 1.00 95.00 138 LEU A CA 1
ATOM 1116 C C . LEU A 1 138 ? -5.430 1.915 18.741 1.00 95.00 138 LEU A C 1
ATOM 1118 O O . LEU A 1 138 ? -5.897 1.643 19.849 1.00 95.00 138 LEU A O 1
ATOM 1122 N N . PHE A 1 139 ? -4.604 2.943 18.535 1.00 94.25 139 PHE A N 1
ATOM 1123 C CA . PHE A 1 139 ? -4.244 3.908 19.572 1.00 94.25 139 PHE A CA 1
ATOM 1124 C C . PHE A 1 139 ? -5.500 4.508 20.202 1.00 94.25 139 PHE A C 1
ATOM 1126 O O . PHE A 1 139 ? -5.651 4.508 21.425 1.00 94.25 139 PHE A O 1
ATOM 1133 N N . LEU A 1 140 ? -6.437 4.973 19.371 1.00 94.31 140 LEU A N 1
ATOM 1134 C CA . LEU A 1 140 ? -7.639 5.642 19.851 1.00 94.31 140 LEU A CA 1
ATOM 1135 C C . LEU A 1 140 ? -8.516 4.702 20.696 1.00 94.31 140 LEU A C 1
ATOM 1137 O O . LEU A 1 140 ? -8.904 5.057 21.809 1.00 94.31 140 LEU A O 1
ATOM 1141 N N . VAL A 1 141 ? -8.779 3.482 20.222 1.00 95.19 141 VAL A N 1
ATOM 1142 C CA . VAL A 1 141 ? -9.582 2.493 20.963 1.00 95.19 141 VAL A CA 1
ATOM 1143 C C . VAL A 1 141 ? -8.892 2.087 22.271 1.00 95.19 141 VAL A C 1
ATOM 1145 O O . VAL A 1 141 ? -9.554 1.984 23.302 1.00 95.19 141 VAL A O 1
ATOM 1148 N N . ARG A 1 142 ? -7.560 1.937 22.288 1.00 94.69 142 ARG A N 1
ATOM 1149 C CA . ARG A 1 142 ? -6.798 1.664 23.523 1.00 94.69 142 ARG A CA 1
ATOM 1150 C C . ARG A 1 142 ? -6.883 2.828 24.517 1.00 94.69 142 ARG A C 1
ATOM 1152 O O . ARG A 1 142 ? -7.190 2.614 25.695 1.00 94.69 142 ARG A O 1
ATOM 1159 N N . ARG A 1 143 ? -6.677 4.064 24.045 1.00 93.25 143 ARG A N 1
ATOM 1160 C CA . ARG A 1 143 ? -6.723 5.300 24.849 1.00 93.25 143 ARG A CA 1
ATOM 1161 C C . ARG A 1 143 ? -8.072 5.495 25.548 1.00 93.25 143 ARG A C 1
ATOM 1163 O O . ARG A 1 143 ? -8.115 5.989 26.681 1.00 93.25 143 ARG A O 1
ATOM 1170 N N . PHE A 1 144 ? -9.149 5.077 24.886 1.00 93.88 144 PHE A N 1
ATOM 1171 C CA . PHE A 1 144 ? -10.534 5.160 25.351 1.00 93.88 144 PHE A CA 1
ATOM 1172 C C . PHE A 1 144 ? -11.129 3.780 25.687 1.00 93.88 144 PHE A C 1
ATOM 1174 O O . PHE A 1 144 ? -12.335 3.581 25.635 1.00 93.88 144 PHE A O 1
ATOM 1181 N N . SER A 1 145 ? -10.301 2.823 26.114 1.00 91.94 145 SER A N 1
ATOM 1182 C CA . SER A 1 145 ? -10.719 1.434 26.392 1.00 91.94 145 SER A CA 1
ATOM 1183 C C . SER A 1 145 ? -11.767 1.266 27.505 1.00 91.94 145 SER A C 1
ATOM 1185 O O . SER A 1 145 ? -12.394 0.214 27.623 1.00 91.94 145 SER A O 1
ATOM 1187 N N . GLN A 1 146 ? -11.962 2.277 28.355 1.00 92.06 146 GLN A N 1
ATOM 1188 C CA . GLN A 1 146 ? -13.014 2.294 29.383 1.00 92.06 146 GLN A CA 1
ATOM 1189 C C . GLN A 1 146 ? -14.361 2.801 28.849 1.00 92.06 146 GLN A C 1
ATOM 1191 O O . GLN A 1 146 ? -15.393 2.564 29.477 1.00 92.06 146 GLN A O 1
ATOM 1196 N N . THR A 1 147 ? -14.357 3.479 27.703 1.00 94.38 147 THR A N 1
ATOM 1197 C CA . THR A 1 147 ? -15.547 3.999 27.038 1.00 94.38 147 THR A CA 1
ATOM 1198 C C . THR A 1 147 ? -16.280 2.844 26.364 1.00 94.38 147 THR A C 1
ATOM 1200 O O . THR A 1 147 ? -15.710 2.123 25.547 1.00 94.38 147 THR A O 1
ATOM 1203 N N . LYS A 1 148 ? -17.556 2.639 26.700 1.00 93.25 148 LYS A N 1
ATOM 1204 C CA . LYS A 1 148 ? -18.368 1.584 26.078 1.00 93.25 148 LYS A CA 1
ATOM 1205 C C . LYS A 1 148 ? -18.857 2.052 24.710 1.00 93.25 148 LYS A C 1
ATOM 1207 O O . LYS A 1 148 ? -19.866 2.744 24.626 1.00 93.25 148 LYS A O 1
ATOM 1212 N N . LEU A 1 149 ? -18.127 1.687 23.660 1.00 94.94 149 LEU A N 1
ATOM 1213 C CA . LEU A 1 149 ? -18.477 1.993 22.274 1.00 94.94 149 LEU A CA 1
ATOM 1214 C C . LEU A 1 149 ? -19.332 0.853 21.693 1.00 94.94 149 LEU A C 1
ATOM 1216 O O . LEU A 1 149 ? -18.886 -0.296 21.732 1.00 94.94 149 LEU A O 1
ATOM 1220 N N . PRO A 1 150 ? -20.533 1.123 21.152 1.00 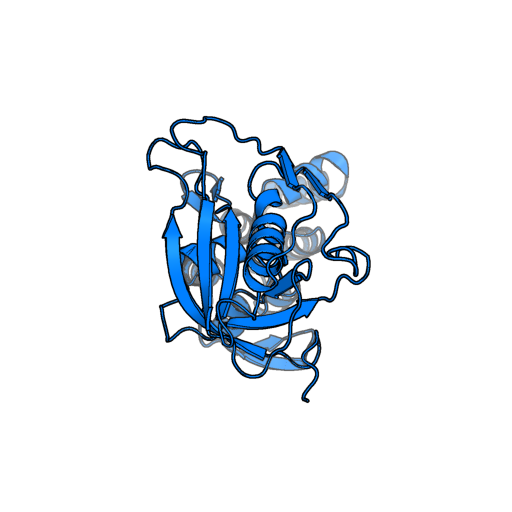96.62 150 PRO A N 1
ATOM 1221 C CA . PRO A 1 150 ? -21.305 0.111 20.438 1.00 96.62 150 PRO A CA 1
ATOM 1222 C C . PRO A 1 150 ? -20.517 -0.410 19.229 1.00 96.62 150 PRO A C 1
ATOM 1224 O O . PRO A 1 150 ? -20.043 0.380 18.411 1.00 96.62 150 PRO A O 1
ATOM 1227 N N . LEU A 1 151 ? -20.378 -1.737 19.108 1.00 97.25 151 LEU A N 1
ATOM 1228 C CA . LEU A 1 151 ? -19.515 -2.366 18.100 1.00 97.25 151 LEU A CA 1
ATOM 1229 C C . LEU A 1 151 ? -19.857 -1.910 16.674 1.00 97.25 151 LEU A C 1
ATOM 1231 O O . LEU A 1 151 ? -18.974 -1.468 15.942 1.00 97.25 151 LEU A O 1
ATOM 1235 N N . GLN A 1 152 ? -21.140 -1.958 16.306 1.00 98.00 152 GLN A N 1
ATOM 1236 C CA . GLN A 1 152 ? -21.603 -1.543 14.981 1.00 98.00 152 GLN A CA 1
ATOM 1237 C C . GLN A 1 152 ? -21.294 -0.065 14.700 1.00 98.00 152 GLN A C 1
ATOM 1239 O O . GLN A 1 152 ? -20.780 0.266 13.634 1.00 98.00 152 GLN A O 1
ATOM 1244 N N . GLU A 1 153 ? -21.553 0.826 15.660 1.00 97.75 153 GLU A N 1
ATOM 1245 C CA . GLU A 1 153 ? -21.310 2.263 15.487 1.00 97.75 153 GLU A CA 1
ATOM 1246 C C . GLU A 1 153 ? -19.820 2.581 15.351 1.00 97.75 153 GLU A C 1
ATOM 1248 O O . GLU A 1 153 ? -19.456 3.476 14.586 1.00 97.75 153 GLU A O 1
ATOM 1253 N N . LEU A 1 154 ? -18.959 1.836 16.054 1.00 97.31 154 LEU A N 1
ATOM 1254 C CA . LEU A 1 154 ? -17.508 1.929 15.914 1.00 97.31 154 LEU A CA 1
ATOM 1255 C C . LEU A 1 154 ? -17.048 1.423 14.540 1.00 97.31 154 LEU A C 1
ATOM 1257 O O . LEU A 1 154 ? -16.263 2.098 13.872 1.00 97.31 154 LEU A O 1
ATOM 1261 N N . CYS A 1 155 ? -17.573 0.283 14.081 1.00 97.56 155 CYS A N 1
ATOM 1262 C CA . CYS A 1 155 ? -17.307 -0.251 12.743 1.00 97.56 155 CYS A CA 1
ATOM 1263 C C . CYS A 1 155 ? -17.709 0.733 11.629 1.00 97.56 155 CYS A C 1
ATOM 1265 O O . CYS A 1 155 ? -16.993 0.882 10.634 1.00 97.56 155 CYS A O 1
ATOM 1267 N N . ASP A 1 156 ? -18.801 1.469 11.823 1.00 97.00 156 ASP A N 1
ATOM 1268 C CA . ASP A 1 156 ? -19.299 2.466 10.874 1.00 97.00 156 ASP A CA 1
ATOM 1269 C C . ASP A 1 156 ? -18.391 3.694 10.721 1.00 97.00 156 ASP A C 1
ATOM 1271 O O . ASP A 1 156 ? -18.531 4.438 9.740 1.00 97.00 156 ASP A O 1
ATOM 1275 N N . GLN A 1 157 ? -17.459 3.911 11.657 1.00 96.88 157 GLN A N 1
ATOM 1276 C CA . GLN A 1 157 ? -16.503 5.015 11.579 1.00 96.88 157 GLN A CA 1
ATOM 1277 C C . GLN A 1 157 ? -15.339 4.726 10.630 1.00 96.88 157 GLN A C 1
ATOM 1279 O O . GLN A 1 157 ? -14.745 5.664 10.090 1.00 96.88 157 GLN A O 1
ATOM 1284 N N . PHE A 1 158 ? -15.010 3.454 10.378 1.00 96.94 158 PHE A N 1
ATOM 1285 C CA . PHE A 1 158 ? -13.890 3.121 9.503 1.00 96.94 158 PHE A CA 1
ATOM 1286 C C . PHE A 1 158 ? -14.159 3.540 8.047 1.00 96.94 158 PHE A C 1
ATOM 1288 O O . PHE A 1 158 ? -15.200 3.266 7.425 1.00 96.94 158 PHE A O 1
ATOM 1295 N N . GLY A 1 159 ? -13.159 4.201 7.458 1.00 95.19 159 GLY A N 1
ATOM 1296 C CA . GLY A 1 159 ? -13.115 4.450 6.019 1.00 95.19 159 GLY A CA 1
ATOM 1297 C C . GLY A 1 159 ? -13.085 3.133 5.231 1.00 95.19 159 GLY A C 1
ATOM 1298 O O . GLY A 1 159 ? -12.750 2.093 5.795 1.00 95.19 159 GLY A O 1
ATOM 1299 N N . PRO A 1 160 ? -13.426 3.141 3.932 1.00 95.81 160 PRO A N 1
ATOM 1300 C CA . PRO A 1 160 ? -13.301 1.937 3.123 1.00 95.81 160 PRO A CA 1
ATOM 1301 C C . PRO A 1 160 ? -11.824 1.631 2.858 1.00 95.81 160 PRO A C 1
ATOM 1303 O O . PRO A 1 160 ? -11.017 2.555 2.713 1.00 95.81 160 PRO A O 1
ATOM 1306 N N . MET A 1 161 ? -11.482 0.352 2.721 1.00 96.50 161 MET A N 1
ATOM 1307 C CA . MET A 1 161 ? -10.208 -0.059 2.138 1.00 96.50 161 MET A CA 1
ATOM 1308 C C . MET A 1 161 ? -10.091 0.523 0.724 1.00 96.50 161 MET A C 1
ATOM 1310 O O . MET A 1 161 ? -10.962 0.315 -0.124 1.00 96.50 161 MET A O 1
ATOM 1314 N N . LEU A 1 162 ? -9.026 1.286 0.477 1.00 95.38 162 LEU A N 1
ATOM 1315 C CA . LEU A 1 162 ? -8.774 1.931 -0.810 1.00 95.38 162 LEU A CA 1
ATOM 1316 C C . LEU A 1 162 ? -7.643 1.212 -1.547 1.00 95.38 162 LEU A C 1
ATOM 1318 O O . LEU A 1 162 ? -6.680 0.787 -0.903 1.00 95.38 162 LEU A O 1
ATOM 1322 N N . PRO A 1 163 ? -7.704 1.131 -2.887 1.00 97.50 163 PRO A N 1
ATOM 1323 C CA . PRO A 1 163 ? -6.604 0.578 -3.648 1.00 97.50 163 PRO A CA 1
ATOM 1324 C C . PRO A 1 163 ? -5.393 1.510 -3.575 1.00 97.50 163 PRO A C 1
ATOM 1326 O O . PRO A 1 163 ? -5.527 2.740 -3.562 1.00 97.50 163 PRO A O 1
ATOM 1329 N N . ARG A 1 164 ? -4.195 0.927 -3.578 1.00 98.19 164 ARG A N 1
ATOM 1330 C CA . ARG A 1 164 ? -2.946 1.670 -3.730 1.00 98.19 164 ARG A CA 1
ATOM 1331 C C . ARG A 1 164 ? -2.413 1.501 -5.142 1.00 98.19 164 ARG A C 1
ATOM 1333 O O . ARG A 1 164 ? -2.375 0.391 -5.663 1.00 98.19 164 ARG A O 1
ATOM 1340 N N . PHE A 1 165 ? -2.026 2.618 -5.748 1.00 98.06 165 PHE A N 1
ATOM 1341 C CA . PHE A 1 165 ? -1.513 2.639 -7.110 1.00 98.06 165 PHE A CA 1
ATOM 1342 C C . PHE A 1 165 ? -0.002 2.455 -7.122 1.00 98.06 165 PHE A C 1
ATOM 1344 O O . PHE A 1 165 ? 0.710 3.147 -6.392 1.00 98.06 165 PHE A O 1
ATOM 1351 N N . TYR A 1 166 ? 0.460 1.559 -7.986 1.00 98.56 166 TYR A N 1
ATOM 1352 C CA . TYR A 1 166 ? 1.870 1.340 -8.277 1.00 98.56 166 TYR A CA 1
ATOM 1353 C C . TYR A 1 166 ? 2.090 1.407 -9.781 1.00 98.56 166 TYR A C 1
ATOM 1355 O O . TYR A 1 166 ? 1.321 0.821 -10.542 1.00 98.56 166 TYR A O 1
ATOM 1363 N N . SER A 1 167 ? 3.127 2.118 -10.214 1.00 98.25 167 SER A N 1
ATOM 1364 C CA . SER A 1 167 ? 3.512 2.142 -11.623 1.00 98.25 167 SER A CA 1
ATOM 1365 C C . SER A 1 167 ? 4.067 0.782 -12.031 1.00 98.25 167 SER A C 1
ATOM 1367 O O . SER A 1 167 ? 4.867 0.190 -11.303 1.00 98.25 167 SER A O 1
ATOM 1369 N N . VAL A 1 168 ? 3.643 0.301 -13.195 1.00 97.44 168 VAL A N 1
ATOM 1370 C CA . VAL A 1 168 ? 4.128 -0.956 -13.760 1.00 97.44 168 VAL A CA 1
ATOM 1371 C C . VAL A 1 168 ? 5.618 -0.836 -14.061 1.00 97.44 168 VAL A C 1
ATOM 1373 O O . VAL A 1 168 ? 6.042 0.118 -14.711 1.00 97.44 168 VAL A O 1
ATOM 1376 N N . ALA A 1 169 ? 6.400 -1.810 -13.598 1.00 97.94 169 ALA A N 1
ATOM 1377 C CA . ALA A 1 169 ? 7.848 -1.845 -13.743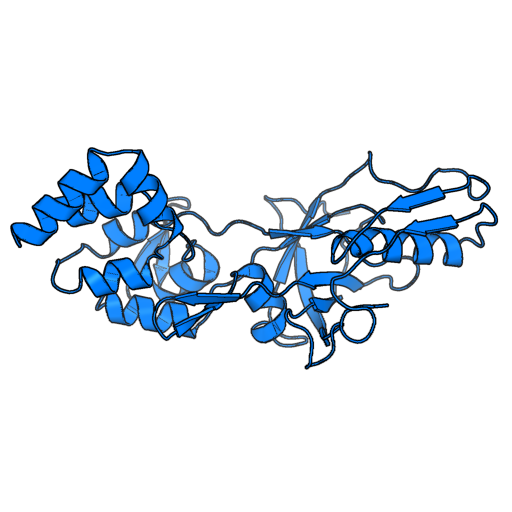 1.00 97.94 169 ALA A CA 1
ATOM 1378 C C . ALA A 1 169 ? 8.361 -2.856 -14.777 1.00 97.94 169 ALA A C 1
ATOM 1380 O O . ALA A 1 169 ? 9.576 -2.963 -14.951 1.00 97.94 169 ALA A O 1
ATOM 1381 N N . SER A 1 170 ? 7.474 -3.571 -15.476 1.00 96.94 170 SER A N 1
ATOM 1382 C CA . SER A 1 170 ? 7.820 -4.505 -16.555 1.00 96.94 170 SER A CA 1
ATOM 1383 C C . SER A 1 170 ? 7.109 -4.207 -17.877 1.00 96.94 170 SER A C 1
ATOM 1385 O O . SER A 1 170 ? 6.087 -3.528 -17.916 1.00 96.94 170 SER A O 1
ATOM 1387 N N . SER A 1 171 ? 7.633 -4.756 -18.971 1.00 94.81 171 SER A N 1
ATOM 1388 C CA . SER A 1 171 ? 6.936 -4.890 -20.252 1.00 94.81 171 SER A CA 1
ATOM 1389 C C . SER A 1 171 ? 6.427 -6.323 -20.429 1.00 94.81 171 SER A C 1
ATOM 1391 O O . SER A 1 171 ? 7.155 -7.289 -20.177 1.00 94.81 171 SER A O 1
ATOM 1393 N N . LYS A 1 172 ? 5.194 -6.463 -20.935 1.00 90.56 172 LYS A N 1
ATOM 1394 C CA . LYS A 1 172 ? 4.578 -7.761 -21.263 1.00 90.56 172 LYS A CA 1
ATOM 1395 C C . LYS A 1 172 ? 5.352 -8.553 -22.324 1.00 90.56 172 LYS A C 1
ATOM 1397 O O . LYS A 1 172 ? 5.193 -9.765 -22.428 1.00 90.56 172 LYS A O 1
ATOM 1402 N N . PHE A 1 173 ? 6.199 -7.881 -23.108 1.00 87.44 173 PHE A N 1
ATOM 1403 C CA . PHE A 1 173 ? 7.039 -8.525 -24.118 1.00 87.44 173 PHE A CA 1
ATOM 1404 C C . PHE A 1 173 ? 8.221 -9.296 -23.525 1.00 87.44 173 PHE A C 1
ATOM 1406 O O . PHE A 1 173 ? 8.767 -10.177 -24.186 1.00 87.44 173 PHE A O 1
ATOM 1413 N N . ILE A 1 174 ? 8.604 -8.996 -22.281 1.00 84.62 174 ILE A N 1
ATOM 1414 C CA . ILE A 1 174 ? 9.620 -9.765 -21.555 1.00 84.62 174 ILE A CA 1
ATOM 1415 C C . ILE A 1 174 ? 8.962 -10.925 -20.808 1.00 84.62 174 ILE A C 1
ATOM 1417 O O . ILE A 1 174 ? 9.425 -12.064 -20.892 1.00 84.62 174 ILE A O 1
ATOM 1421 N N . HIS A 1 175 ? 7.848 -10.659 -20.122 1.00 80.31 175 HIS A N 1
ATOM 1422 C CA . HIS A 1 175 ? 7.086 -11.679 -19.410 1.00 80.31 175 HIS A CA 1
ATOM 1423 C C . HIS A 1 175 ? 5.585 -11.500 -19.644 1.00 80.31 175 HIS A C 1
ATOM 1425 O O . HIS A 1 175 ? 4.977 -10.560 -19.141 1.00 80.31 175 HIS A O 1
ATOM 1431 N N . LYS A 1 176 ? 4.989 -12.426 -20.402 1.00 84.75 176 LYS A N 1
ATOM 1432 C CA . LYS A 1 176 ? 3.599 -12.323 -20.871 1.00 84.75 176 LYS A CA 1
ATOM 1433 C C . LYS A 1 176 ? 2.562 -12.336 -19.743 1.00 84.75 176 LYS A C 1
ATOM 1435 O O . LYS A 1 176 ? 1.581 -11.607 -19.818 1.00 84.75 176 LYS A O 1
ATOM 1440 N N . ASP A 1 177 ? 2.804 -13.147 -18.715 1.00 91.62 177 ASP A N 1
ATOM 1441 C CA . ASP A 1 177 ? 1.829 -13.439 -17.655 1.00 91.62 177 ASP A CA 1
ATOM 1442 C C . ASP A 1 177 ? 2.282 -12.917 -16.281 1.00 91.62 177 ASP A C 1
ATOM 1444 O O . ASP A 1 177 ? 1.835 -13.413 -15.241 1.00 91.62 177 ASP A O 1
ATOM 1448 N N . THR A 1 178 ? 3.219 -11.963 -16.243 1.00 95.25 178 THR A N 1
ATOM 1449 C CA . THR A 1 178 ? 3.682 -11.379 -14.980 1.00 95.25 178 THR A CA 1
ATOM 1450 C C . THR A 1 178 ? 3.827 -9.875 -15.048 1.00 95.25 178 THR A C 1
ATOM 1452 O O . THR A 1 178 ? 4.217 -9.321 -16.068 1.00 95.25 178 THR A O 1
ATOM 1455 N N . LEU A 1 179 ? 3.598 -9.221 -13.916 1.00 96.00 179 LEU A N 1
ATOM 1456 C CA . LEU A 1 179 ? 3.696 -7.778 -13.771 1.00 96.00 179 LEU A CA 1
ATOM 1457 C C . LEU A 1 179 ? 4.635 -7.442 -12.618 1.00 96.00 179 LEU A C 1
ATOM 1459 O O . LEU A 1 179 ? 4.412 -7.890 -11.495 1.00 96.00 179 LEU A O 1
ATOM 1463 N N . ASP A 1 180 ? 5.654 -6.633 -12.893 1.00 97.94 180 ASP A N 1
ATOM 1464 C CA . ASP A 1 180 ? 6.626 -6.222 -11.882 1.00 97.94 180 ASP A CA 1
ATOM 1465 C C . ASP A 1 180 ? 6.259 -4.857 -11.301 1.00 97.94 180 ASP A C 1
ATOM 1467 O O . ASP A 1 180 ? 5.755 -3.981 -12.008 1.00 97.94 180 ASP A O 1
ATOM 1471 N N . LEU A 1 181 ? 6.580 -4.648 -10.029 1.00 98.56 181 LEU A N 1
ATOM 1472 C CA . LEU A 1 181 ? 6.410 -3.406 -9.284 1.00 98.56 181 LEU A CA 1
ATOM 1473 C C . LEU A 1 181 ? 7.697 -3.070 -8.526 1.00 98.56 181 LEU A C 1
ATOM 1475 O O . LEU A 1 181 ? 8.422 -3.955 -8.072 1.00 98.56 181 LEU A O 1
ATOM 1479 N N . THR A 1 182 ? 7.924 -1.775 -8.310 1.00 98.62 182 THR A N 1
ATOM 1480 C CA . THR A 1 182 ? 8.957 -1.273 -7.393 1.00 98.62 182 THR A CA 1
ATOM 1481 C C . THR A 1 182 ? 8.266 -0.654 -6.179 1.00 98.62 182 THR A C 1
ATOM 1483 O O . THR A 1 182 ? 7.672 0.423 -6.273 1.00 98.62 182 THR A O 1
ATOM 1486 N N . VAL A 1 183 ? 8.314 -1.337 -5.035 1.00 98.69 183 VAL A N 1
ATOM 1487 C CA . VAL A 1 183 ? 7.521 -1.006 -3.842 1.00 98.69 183 VAL A CA 1
ATOM 1488 C C . VAL A 1 183 ? 8.430 -0.519 -2.718 1.00 98.69 183 VAL A C 1
ATOM 1490 O O . VAL A 1 183 ? 9.221 -1.282 -2.175 1.00 98.69 183 VAL A O 1
ATOM 1493 N N . ALA A 1 184 ? 8.306 0.750 -2.324 1.00 98.00 184 ALA A N 1
ATOM 1494 C CA . ALA A 1 184 ? 8.919 1.232 -1.086 1.00 98.00 184 ALA A CA 1
ATOM 1495 C C . ALA A 1 184 ? 8.064 0.806 0.115 1.00 98.00 184 ALA A C 1
ATOM 1497 O O . ALA A 1 184 ? 6.888 1.173 0.205 1.00 98.00 184 ALA A O 1
ATOM 1498 N N . LEU A 1 185 ? 8.658 0.053 1.041 1.00 97.62 185 LEU A N 1
ATOM 1499 C CA . LEU A 1 185 ? 8.023 -0.318 2.296 1.00 97.62 185 LEU A CA 1
ATOM 1500 C C . LEU A 1 185 ? 7.947 0.901 3.211 1.00 97.62 185 LEU A C 1
ATOM 1502 O O . LEU A 1 185 ? 8.965 1.410 3.683 1.00 97.62 185 LEU A O 1
ATOM 1506 N N . PHE A 1 186 ? 6.726 1.366 3.465 1.00 95.69 186 PHE A N 1
ATOM 1507 C CA . PHE A 1 186 ? 6.484 2.448 4.406 1.00 95.69 186 PHE A CA 1
ATOM 1508 C C . PHE A 1 186 ? 6.334 1.884 5.818 1.00 95.69 186 PHE A C 1
ATOM 1510 O O . PHE A 1 186 ? 5.493 1.012 6.041 1.00 95.69 186 PHE A O 1
ATOM 1517 N N . ALA A 1 187 ? 7.131 2.390 6.757 1.00 93.94 187 ALA A N 1
ATOM 1518 C CA . ALA A 1 187 ? 7.067 2.033 8.167 1.00 93.94 187 ALA A CA 1
ATOM 1519 C C . ALA A 1 187 ? 7.357 3.253 9.048 1.00 93.94 187 ALA A C 1
ATOM 1521 O O . ALA A 1 187 ? 8.119 4.136 8.652 1.00 93.94 187 ALA A O 1
ATOM 1522 N N . TRP A 1 188 ? 6.763 3.285 10.235 1.00 91.50 188 TRP A N 1
ATOM 1523 C CA . TRP A 1 188 ? 7.007 4.299 11.261 1.00 91.50 188 TRP A CA 1
ATOM 1524 C C . TRP A 1 188 ? 6.907 3.668 12.652 1.00 91.50 188 TRP A C 1
ATOM 1526 O O . TRP A 1 188 ? 6.461 2.530 12.786 1.00 91.50 188 TRP A O 1
ATOM 1536 N N . MET A 1 189 ? 7.345 4.390 13.679 1.00 89.12 189 MET A N 1
ATOM 1537 C CA . MET A 1 189 ? 7.112 4.005 15.072 1.00 89.12 189 MET A CA 1
ATOM 1538 C C . MET A 1 189 ? 5.883 4.750 15.584 1.00 89.12 189 MET A C 1
ATOM 1540 O O . MET A 1 189 ? 5.800 5.967 15.418 1.00 89.12 189 MET A O 1
ATOM 1544 N N . GLN A 1 190 ? 4.943 4.023 16.178 1.00 85.69 190 GLN A N 1
ATOM 1545 C CA . GLN A 1 190 ? 3.818 4.577 16.922 1.00 85.69 190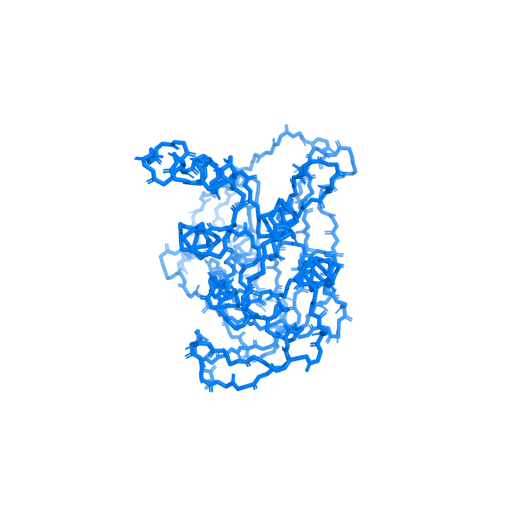 GLN A CA 1
ATOM 1546 C C . GLN A 1 190 ? 3.951 4.082 18.356 1.00 85.69 190 GLN A C 1
ATOM 1548 O O . GLN A 1 190 ? 3.830 2.881 18.597 1.00 85.69 190 GLN A O 1
ATOM 1553 N N . GLU A 1 191 ? 4.220 4.996 19.289 1.00 82.94 191 GLU A N 1
ATOM 1554 C CA . GLU A 1 191 ? 4.688 4.619 20.630 1.00 82.94 191 GLU A CA 1
ATOM 1555 C C . GLU A 1 191 ? 5.914 3.685 20.494 1.00 82.94 191 GLU A C 1
ATOM 1557 O O . GLU A 1 191 ? 6.845 4.011 19.753 1.00 82.94 191 GLU A O 1
ATOM 1562 N N . ASP A 1 192 ? 5.897 2.515 21.132 1.00 86.56 192 ASP A N 1
ATOM 1563 C CA . ASP A 1 192 ? 6.966 1.510 21.054 1.00 86.56 192 ASP A CA 1
ATOM 1564 C C . ASP A 1 192 ? 6.694 0.409 20.012 1.00 86.56 192 ASP A C 1
ATOM 1566 O O . ASP A 1 192 ? 7.456 -0.552 19.886 1.00 86.56 192 ASP A O 1
ATOM 1570 N N . GLU A 1 193 ? 5.615 0.528 19.234 1.00 87.44 193 GLU A N 1
ATOM 1571 C CA . GLU A 1 193 ? 5.236 -0.464 18.235 1.00 87.44 193 GLU A CA 1
ATOM 1572 C C . GLU A 1 193 ? 5.564 0.018 16.814 1.00 87.44 193 GLU A C 1
ATOM 1574 O O . GLU A 1 193 ? 5.224 1.126 16.385 1.00 87.44 193 GLU A O 1
ATOM 1579 N N . LYS A 1 194 ? 6.193 -0.858 16.026 1.00 90.19 194 LYS A N 1
ATOM 1580 C CA . LYS A 1 194 ? 6.439 -0.595 14.608 1.00 90.19 194 LYS A CA 1
ATOM 1581 C C . LYS A 1 194 ? 5.138 -0.734 13.820 1.00 90.19 194 LYS A C 1
ATOM 1583 O O . LYS A 1 194 ? 4.436 -1.739 13.912 1.00 90.19 194 LYS A O 1
ATOM 1588 N N . ARG A 1 195 ? 4.824 0.278 13.020 1.00 90.62 195 ARG A N 1
ATOM 1589 C CA . ARG A 1 195 ? 3.667 0.336 12.126 1.00 90.62 195 ARG A CA 1
ATOM 1590 C C . ARG A 1 195 ? 4.113 0.331 10.676 1.00 90.62 195 ARG A C 1
ATOM 1592 O O . ARG A 1 195 ? 5.237 0.720 10.356 1.00 90.62 195 ARG A O 1
ATOM 1599 N N . TYR A 1 196 ? 3.203 -0.074 9.796 1.00 94.31 196 TYR A N 1
ATOM 1600 C CA . TYR A 1 196 ? 3.466 -0.175 8.370 1.00 94.31 196 TYR A CA 1
ATOM 1601 C C . TYR A 1 196 ? 2.328 0.390 7.526 1.00 94.31 196 TYR A C 1
ATOM 1603 O O . TYR A 1 196 ? 1.156 0.348 7.897 1.00 94.31 196 TYR A O 1
ATOM 1611 N N . GLY A 1 197 ? 2.672 0.895 6.341 1.00 95.75 197 GLY A N 1
ATOM 1612 C CA . GLY A 1 197 ? 1.685 1.256 5.333 1.00 95.75 197 GLY A CA 1
ATOM 1613 C C . GLY A 1 197 ? 0.997 0.000 4.803 1.00 95.75 197 GLY A C 1
ATOM 1614 O O . GLY A 1 197 ? 1.680 -0.909 4.337 1.00 95.75 197 GLY A O 1
ATOM 1615 N N . VAL A 1 198 ? -0.339 -0.023 4.827 1.00 97.25 198 VAL A N 1
ATOM 1616 C CA . VAL A 1 198 ? -1.166 -1.215 4.545 1.00 97.25 198 VAL A CA 1
ATOM 1617 C C . VAL A 1 198 ? -0.737 -1.946 3.266 1.00 97.25 198 VAL A C 1
ATOM 1619 O O . VAL A 1 198 ? -0.355 -3.109 3.318 1.00 97.25 198 VAL A O 1
ATOM 1622 N N . ALA A 1 199 ? -0.723 -1.258 2.119 1.00 98.19 199 ALA A N 1
ATOM 1623 C CA . ALA A 1 199 ? -0.434 -1.898 0.833 1.00 98.19 199 ALA A CA 1
ATOM 1624 C C . ALA A 1 199 ? 1.024 -2.337 0.667 1.00 98.19 199 ALA A C 1
ATOM 1626 O O . ALA A 1 199 ? 1.286 -3.414 0.138 1.00 98.19 199 ALA A O 1
ATOM 1627 N N . SER A 1 200 ? 1.976 -1.528 1.135 1.00 98.25 200 SER A N 1
ATOM 1628 C CA . SER A 1 200 ? 3.385 -1.904 1.056 1.00 98.25 200 SER A CA 1
ATOM 1629 C C . SER A 1 200 ? 3.713 -3.057 2.000 1.00 98.25 200 SER A C 1
ATOM 1631 O O . SER A 1 200 ? 4.470 -3.939 1.622 1.00 98.25 200 SER A O 1
ATOM 1633 N N . HIS A 1 201 ? 3.112 -3.094 3.195 1.00 98.00 201 HIS A N 1
ATOM 1634 C CA . HIS A 1 201 ? 3.289 -4.218 4.111 1.00 98.00 201 HIS A CA 1
ATOM 1635 C C . HIS A 1 201 ? 2.687 -5.495 3.540 1.00 98.00 201 HIS A C 1
ATOM 1637 O O . HIS A 1 201 ? 3.333 -6.540 3.539 1.00 98.00 201 HIS A O 1
ATOM 1643 N N . PHE A 1 202 ? 1.474 -5.374 2.996 1.00 98.56 202 PHE A N 1
ATOM 1644 C CA . PHE A 1 202 ? 0.777 -6.474 2.359 1.00 98.56 202 PHE A CA 1
ATOM 1645 C C . PHE A 1 202 ? 1.623 -7.136 1.272 1.00 98.56 202 PHE A C 1
ATOM 1647 O O . PHE A 1 202 ? 1.848 -8.339 1.332 1.00 98.56 202 PHE A O 1
ATOM 1654 N N . LEU A 1 203 ? 2.136 -6.351 0.322 1.00 98.50 203 LEU A N 1
ATOM 1655 C CA . LEU A 1 203 ? 2.917 -6.883 -0.795 1.00 98.50 203 LEU A CA 1
ATOM 1656 C C . LEU A 1 203 ? 4.294 -7.404 -0.372 1.00 98.50 203 LEU A C 1
ATOM 1658 O O . LEU A 1 203 ? 4.738 -8.417 -0.901 1.00 98.50 203 LEU A O 1
ATOM 1662 N N . CYS A 1 204 ? 4.973 -6.716 0.550 1.00 98.19 204 CYS A N 1
ATOM 1663 C CA . CYS A 1 204 ? 6.354 -7.047 0.895 1.00 98.19 204 CYS A CA 1
ATOM 1664 C C . CYS A 1 204 ? 6.474 -8.179 1.922 1.00 98.19 204 CYS A C 1
ATOM 1666 O O . CYS A 1 204 ? 7.425 -8.947 1.835 1.00 98.19 204 CYS A O 1
ATOM 1668 N N . HIS A 1 205 ? 5.557 -8.277 2.893 1.00 97.31 205 HIS A N 1
ATOM 1669 C CA . HIS A 1 205 ? 5.713 -9.174 4.048 1.00 97.31 205 HIS A CA 1
ATOM 1670 C C . HIS A 1 205 ? 4.529 -10.113 4.312 1.00 97.31 205 HIS A C 1
ATOM 1672 O O . HIS A 1 205 ? 4.737 -11.142 4.948 1.00 97.31 205 HIS A O 1
ATOM 1678 N N . LEU A 1 206 ? 3.300 -9.776 3.893 1.00 97.69 206 LEU A N 1
ATOM 1679 C CA . LEU A 1 206 ? 2.113 -10.562 4.273 1.00 97.69 206 LEU A CA 1
ATOM 1680 C C . LEU A 1 206 ? 1.625 -11.513 3.177 1.00 97.69 206 LEU A C 1
ATOM 1682 O O . LEU A 1 206 ? 1.093 -12.574 3.488 1.00 97.69 206 LEU A O 1
ATOM 1686 N N . ALA A 1 207 ? 1.733 -11.125 1.906 1.00 97.88 207 ALA A N 1
ATOM 1687 C CA . ALA A 1 207 ? 1.287 -11.955 0.797 1.00 97.88 207 ALA A CA 1
ATOM 1688 C C . ALA A 1 207 ? 2.219 -13.162 0.623 1.00 97.88 207 ALA A C 1
ATOM 1690 O O . ALA A 1 207 ? 3.418 -13.019 0.393 1.00 97.88 207 ALA A O 1
ATOM 1691 N N . GLU A 1 208 ? 1.655 -14.364 0.688 1.00 97.81 208 GLU A N 1
ATOM 1692 C CA . GLU A 1 208 ? 2.377 -15.605 0.444 1.00 97.81 208 GLU A CA 1
ATOM 1693 C C . GLU A 1 208 ? 2.494 -15.881 -1.059 1.00 97.81 208 GLU A C 1
ATOM 1695 O O . GLU A 1 208 ? 1.504 -15.834 -1.805 1.00 97.81 208 GLU A O 1
ATOM 1700 N N . ILE A 1 209 ? 3.707 -16.239 -1.490 1.00 97.88 209 ILE A N 1
ATOM 1701 C CA . ILE A 1 209 ? 4.012 -16.617 -2.874 1.00 97.88 209 ILE A CA 1
ATOM 1702 C C . ILE A 1 209 ? 3.068 -17.733 -3.341 1.00 97.88 209 ILE A C 1
ATOM 1704 O O . ILE A 1 209 ? 2.925 -18.768 -2.693 1.00 97.88 209 ILE A O 1
ATOM 1708 N N . GLY A 1 210 ? 2.416 -17.506 -4.481 1.00 97.12 210 GLY A N 1
ATOM 1709 C CA . GLY A 1 210 ? 1.522 -18.444 -5.158 1.00 97.12 210 GLY A CA 1
ATOM 1710 C C . GLY A 1 210 ? 0.187 -18.710 -4.460 1.00 97.12 210 GLY A C 1
ATOM 1711 O O . GLY A 1 210 ? -0.632 -19.432 -5.022 1.00 97.12 210 GLY A O 1
ATOM 1712 N N . LYS A 1 211 ? -0.054 -18.149 -3.267 1.00 97.00 211 LYS A N 1
ATOM 1713 C CA . LYS A 1 211 ? -1.232 -18.476 -2.452 1.00 97.00 211 LYS A CA 1
ATOM 1714 C C . LYS A 1 211 ? -2.171 -17.301 -2.252 1.00 97.00 211 LYS A C 1
ATOM 1716 O O . LYS A 1 211 ? -3.367 -17.440 -2.487 1.00 97.00 211 LYS A O 1
ATOM 1721 N N . THR A 1 212 ? -1.657 -16.163 -1.785 1.00 97.44 212 THR A N 1
ATOM 1722 C CA . THR A 1 212 ? -2.517 -15.046 -1.386 1.00 97.44 212 THR A CA 1
ATOM 1723 C C . THR A 1 212 ? -3.119 -14.374 -2.622 1.00 97.44 212 THR A C 1
ATOM 1725 O O . THR A 1 212 ? -2.359 -13.884 -3.463 1.00 97.44 212 THR A O 1
ATOM 1728 N N . PRO A 1 213 ? -4.459 -14.311 -2.749 1.00 96.56 213 PRO A N 1
ATOM 1729 C CA . PRO A 1 213 ? -5.101 -13.576 -3.829 1.00 96.56 213 PRO A CA 1
ATOM 1730 C C . PRO A 1 213 ? -4.885 -12.071 -3.655 1.00 96.56 213 PRO A C 1
ATOM 1732 O O . PRO A 1 213 ? -5.090 -11.525 -2.573 1.00 96.56 213 PRO A O 1
ATOM 1735 N N . ILE A 1 214 ? -4.504 -11.394 -4.734 1.00 97.75 214 ILE A N 1
ATOM 1736 C CA . ILE A 1 214 ? -4.240 -9.954 -4.769 1.00 97.75 214 ILE A CA 1
ATOM 1737 C C . ILE A 1 214 ? -5.239 -9.324 -5.747 1.00 97.75 214 ILE A C 1
ATOM 1739 O O . ILE A 1 214 ? -5.016 -9.384 -6.961 1.00 97.75 214 ILE A O 1
ATOM 1743 N N . PRO A 1 215 ? -6.351 -8.747 -5.251 1.00 97.12 215 PRO A N 1
ATOM 1744 C CA . PRO A 1 215 ? -7.325 -8.080 -6.101 1.00 97.12 215 PRO A CA 1
ATOM 1745 C C . PRO A 1 215 ? -6.729 -6.793 -6.671 1.00 97.12 215 PRO A C 1
ATOM 1747 O O . PRO A 1 215 ? -6.226 -5.942 -5.928 1.00 97.12 215 PRO A O 1
ATOM 1750 N N . LEU A 1 216 ? -6.797 -6.627 -7.987 1.00 97.19 216 LEU A N 1
ATOM 1751 C CA . LEU A 1 216 ? -6.233 -5.467 -8.664 1.00 97.19 216 LEU A CA 1
ATOM 1752 C C . LEU A 1 216 ? -6.980 -5.091 -9.941 1.00 97.19 216 LEU A C 1
ATOM 1754 O O . LEU A 1 216 ? -7.778 -5.857 -10.476 1.00 97.19 216 LEU A O 1
ATOM 1758 N N . PHE A 1 217 ? -6.685 -3.903 -10.456 1.00 96.19 217 PHE A N 1
ATOM 1759 C CA . PHE A 1 217 ? -7.086 -3.468 -11.791 1.00 96.19 217 PHE A CA 1
ATOM 1760 C C . PHE A 1 217 ? -5.992 -2.600 -12.417 1.00 96.19 217 PHE A C 1
ATOM 1762 O O . PHE A 1 217 ? -5.237 -1.925 -11.712 1.00 96.19 217 PHE A O 1
ATOM 1769 N N . VAL A 1 218 ? -5.920 -2.587 -13.747 1.00 94.88 218 VAL A N 1
ATOM 1770 C CA . VAL A 1 218 ? -5.017 -1.695 -14.485 1.00 94.88 218 VAL A CA 1
ATOM 1771 C C . VAL A 1 218 ? -5.669 -0.322 -14.612 1.00 94.88 218 VAL A C 1
ATOM 1773 O O . VAL A 1 218 ? -6.845 -0.197 -14.949 1.00 94.88 218 VAL A O 1
ATOM 1776 N N . GLN A 1 219 ? -4.894 0.719 -14.342 1.00 95.50 219 GLN A N 1
ATOM 1777 C CA . GLN A 1 219 ? -5.227 2.115 -14.570 1.00 95.50 219 GLN A CA 1
ATOM 1778 C C . GLN A 1 219 ? -4.411 2.602 -15.775 1.00 95.50 219 GLN A C 1
ATOM 1780 O O . GLN A 1 219 ? -3.225 2.913 -15.617 1.00 95.50 219 GLN A O 1
ATOM 1785 N N . PRO A 1 220 ? -5.027 2.682 -16.970 1.00 95.25 220 PRO A N 1
ATOM 1786 C CA . PRO A 1 220 ? -4.333 3.133 -18.162 1.00 95.25 220 PRO A CA 1
ATOM 1787 C C . PRO A 1 220 ? -3.834 4.572 -18.032 1.00 95.25 220 PRO A C 1
ATOM 1789 O O . PRO A 1 220 ? -4.548 5.436 -17.513 1.00 95.25 220 PRO A O 1
ATOM 1792 N N . ALA A 1 221 ? -2.643 4.834 -18.563 1.00 95.62 221 ALA A N 1
ATOM 1793 C CA . ALA A 1 221 ? -2.022 6.156 -18.602 1.00 95.62 221 ALA A CA 1
ATOM 1794 C C . ALA A 1 221 ? -1.611 6.539 -20.040 1.00 95.62 221 ALA A C 1
ATOM 1796 O O . ALA A 1 221 ? -0.425 6.557 -20.363 1.00 95.62 221 ALA A O 1
ATOM 1797 N N . PRO A 1 222 ? -2.561 6.874 -20.937 1.00 93.19 222 PRO A N 1
ATOM 1798 C CA . PRO A 1 222 ? -2.264 7.122 -22.355 1.00 93.19 222 PRO A CA 1
ATOM 1799 C C . PRO A 1 222 ? -1.299 8.295 -22.592 1.00 93.19 222 PRO A C 1
ATOM 1801 O O . PRO A 1 222 ? -0.618 8.333 -23.610 1.00 93.19 222 PRO A O 1
ATOM 1804 N N . HIS A 1 223 ? -1.208 9.232 -21.645 1.00 95.00 223 HIS A N 1
ATOM 1805 C CA . HIS A 1 223 ? -0.283 10.369 -21.695 1.00 95.00 223 HIS A CA 1
ATOM 1806 C C . HIS A 1 223 ? 1.129 10.038 -21.190 1.00 95.00 223 HIS A C 1
ATOM 1808 O O . HIS A 1 223 ? 1.992 10.911 -21.178 1.00 95.00 223 HIS A O 1
ATOM 1814 N N . PHE A 1 224 ? 1.369 8.799 -20.757 1.00 97.19 224 PHE A N 1
ATOM 1815 C CA . PHE A 1 224 ? 2.657 8.338 -20.261 1.00 97.19 224 PHE A CA 1
ATOM 1816 C C . PHE A 1 224 ? 3.042 7.041 -20.978 1.00 97.19 224 PHE A C 1
ATOM 1818 O O . PHE A 1 224 ? 2.788 5.927 -20.515 1.00 97.19 224 PHE A O 1
ATOM 1825 N N . ARG A 1 225 ? 3.592 7.212 -22.182 1.00 96.81 225 ARG A N 1
ATOM 1826 C CA . ARG A 1 225 ? 3.933 6.149 -23.131 1.00 96.81 225 ARG A CA 1
ATOM 1827 C C . ARG A 1 225 ? 5.273 6.423 -23.791 1.00 96.81 225 ARG A C 1
ATOM 1829 O O . ARG A 1 225 ? 5.724 7.566 -23.848 1.00 96.81 225 ARG A O 1
ATOM 1836 N N . LEU A 1 226 ? 5.872 5.365 -24.326 1.00 96.88 226 LEU A N 1
ATOM 1837 C CA . LEU A 1 226 ? 6.957 5.506 -25.285 1.00 96.88 226 LEU A CA 1
ATOM 1838 C C . LEU A 1 226 ? 6.454 6.187 -26.572 1.00 96.88 226 LEU A C 1
ATOM 1840 O O . LEU A 1 226 ? 5.286 6.019 -26.933 1.00 96.88 226 LEU A O 1
ATOM 1844 N N . PRO A 1 227 ? 7.320 6.931 -27.281 1.00 96.19 227 PRO A N 1
ATOM 1845 C CA . PRO A 1 227 ? 7.022 7.393 -28.630 1.00 96.19 227 PRO A CA 1
ATOM 1846 C C . PRO A 1 227 ? 6.709 6.222 -29.567 1.00 96.19 227 PRO A C 1
ATOM 1848 O O . PRO A 1 227 ? 7.299 5.150 -29.443 1.00 96.19 227 PRO A O 1
ATOM 1851 N N . ASN A 1 228 ? 5.843 6.453 -30.556 1.00 93.31 228 ASN A N 1
ATOM 1852 C CA . ASN A 1 228 ? 5.515 5.440 -31.566 1.00 93.31 228 ASN A CA 1
ATOM 1853 C C . ASN A 1 228 ? 6.730 5.046 -32.424 1.00 93.31 228 ASN A C 1
ATOM 1855 O O . ASN A 1 228 ? 6.797 3.923 -32.910 1.00 93.31 228 ASN A O 1
ATOM 1859 N N . SER A 1 229 ? 7.670 5.973 -32.643 1.00 96.44 229 SER A N 1
ATOM 1860 C CA . SER A 1 229 ? 8.892 5.702 -33.401 1.00 96.44 229 SER A CA 1
ATOM 1861 C C . SER A 1 229 ? 10.007 5.213 -32.483 1.00 96.44 229 SER A C 1
ATOM 1863 O O . SER A 1 229 ? 10.372 5.872 -31.507 1.00 96.44 229 SER A O 1
ATOM 1865 N N . HIS A 1 230 ? 10.604 4.084 -32.853 1.00 95.38 230 HIS A N 1
ATOM 1866 C CA . HIS A 1 230 ? 11.754 3.497 -32.169 1.00 95.38 230 HIS A CA 1
ATOM 1867 C C . HIS A 1 230 ? 13.061 4.291 -32.358 1.00 95.38 230 HIS A C 1
ATOM 1869 O O . HIS A 1 230 ? 14.013 4.100 -31.601 1.00 95.38 230 HIS A O 1
ATOM 1875 N N . GLU A 1 231 ? 13.091 5.227 -33.308 1.00 97.06 231 GLU A N 1
ATOM 1876 C CA . GLU A 1 231 ? 14.222 6.134 -33.553 1.00 97.06 231 GLU A CA 1
ATOM 1877 C C . GLU A 1 231 ? 14.154 7.402 -32.692 1.00 97.06 231 GLU A C 1
ATOM 1879 O O . GLU A 1 231 ? 15.114 8.162 -32.613 1.00 97.06 231 GLU A O 1
ATOM 1884 N N . THR A 1 232 ? 13.023 7.659 -32.028 1.00 98.31 232 THR A N 1
ATOM 1885 C CA . THR A 1 232 ? 12.885 8.838 -31.172 1.00 98.31 232 THR A CA 1
ATOM 1886 C C . THR A 1 232 ? 13.703 8.677 -29.893 1.00 98.31 232 THR A C 1
ATOM 1888 O O . THR A 1 232 ? 13.535 7.707 -29.138 1.00 98.31 232 THR A O 1
ATOM 1891 N N . ASP A 1 233 ? 14.567 9.660 -29.644 1.00 98.44 233 ASP A N 1
ATOM 1892 C CA . ASP A 1 233 ? 15.332 9.787 -28.409 1.00 98.44 233 ASP A CA 1
ATOM 1893 C C . ASP A 1 233 ? 14.399 10.018 -27.208 1.00 98.44 233 ASP A C 1
ATOM 1895 O O . ASP A 1 233 ? 13.397 10.730 -27.310 1.00 98.44 233 ASP A O 1
ATOM 1899 N N . ILE A 1 234 ? 14.725 9.436 -26.052 1.00 98.19 234 ILE A N 1
ATOM 1900 C CA . ILE A 1 234 ? 13.968 9.625 -24.807 1.00 98.19 234 ILE A CA 1
ATOM 1901 C C . ILE A 1 234 ? 14.864 10.063 -23.651 1.00 98.19 234 ILE A C 1
ATOM 1903 O O . ILE A 1 234 ? 15.981 9.574 -23.475 1.00 98.19 234 ILE A O 1
ATOM 1907 N N . ILE A 1 235 ? 14.326 10.951 -22.816 1.00 98.50 235 ILE A N 1
ATOM 1908 C CA . ILE A 1 235 ? 14.914 11.343 -21.536 1.00 98.50 235 ILE A CA 1
ATOM 1909 C C . ILE A 1 235 ? 13.940 10.931 -20.438 1.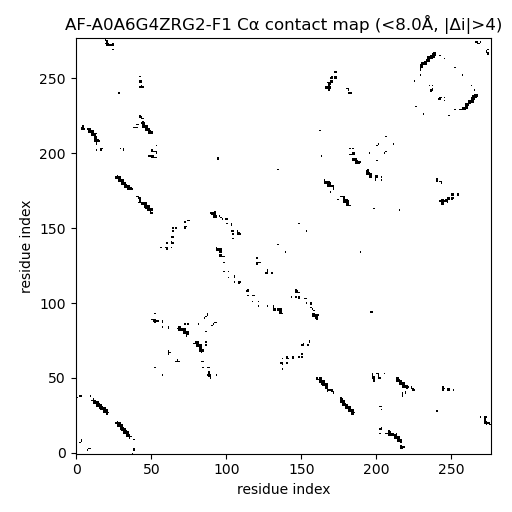00 98.50 235 ILE A C 1
ATOM 1911 O O . ILE A 1 235 ? 12.754 11.252 -20.485 1.00 98.50 235 ILE A O 1
ATOM 1915 N N . MET A 1 236 ? 14.446 10.202 -19.455 1.00 98.50 236 MET A N 1
ATOM 1916 C CA . MET A 1 236 ? 13.685 9.636 -18.352 1.00 98.50 236 MET A CA 1
ATOM 1917 C C . MET A 1 236 ? 14.240 10.190 -17.046 1.00 98.50 236 MET A C 1
ATOM 1919 O O . MET A 1 236 ? 15.439 10.100 -16.802 1.00 98.50 236 MET A O 1
ATOM 1923 N N . ILE A 1 237 ? 13.388 10.769 -16.202 1.00 98.44 237 ILE A N 1
ATOM 1924 C CA . ILE A 1 237 ? 13.790 11.368 -14.923 1.00 98.44 237 ILE A CA 1
ATOM 1925 C C . ILE A 1 237 ? 12.946 10.726 -13.827 1.00 98.44 237 ILE A C 1
ATOM 1927 O O . ILE A 1 237 ? 11.758 11.020 -13.706 1.00 98.44 237 ILE A O 1
ATOM 1931 N N . GLY A 1 238 ? 13.545 9.816 -13.059 1.00 97.25 238 GLY A N 1
ATOM 1932 C CA . GLY A 1 238 ? 12.817 8.951 -12.129 1.00 97.25 238 GLY A CA 1
ATOM 1933 C C . GLY A 1 238 ? 13.619 8.624 -10.880 1.00 97.25 238 GLY A C 1
ATOM 1934 O O . GLY A 1 238 ? 14.172 7.529 -10.804 1.00 97.25 238 GLY A O 1
ATOM 1935 N N . PRO A 1 239 ? 13.698 9.535 -9.895 1.00 97.44 239 PRO A N 1
ATOM 1936 C CA . PRO A 1 239 ? 14.346 9.243 -8.625 1.00 97.44 239 PRO A CA 1
ATOM 1937 C C . PRO A 1 239 ? 13.548 8.217 -7.807 1.00 97.44 239 PRO A C 1
ATOM 1939 O O . PRO A 1 239 ? 12.313 8.193 -7.817 1.00 97.44 239 PRO A O 1
ATOM 1942 N N . GLY A 1 240 ? 14.271 7.377 -7.072 1.00 97.31 240 GLY A N 1
ATOM 1943 C CA . GLY A 1 240 ? 13.736 6.307 -6.241 1.00 97.31 240 GLY A CA 1
ATOM 1944 C C . GLY A 1 240 ? 12.723 5.402 -6.933 1.00 97.31 240 GLY A C 1
ATOM 1945 O O . GLY A 1 240 ? 12.964 4.906 -8.031 1.00 97.31 240 GLY A O 1
ATOM 1946 N N . THR A 1 241 ? 11.567 5.164 -6.306 1.00 97.81 241 THR A N 1
ATOM 1947 C CA . THR A 1 241 ? 10.518 4.308 -6.895 1.00 97.81 241 THR A CA 1
ATOM 1948 C C . THR A 1 241 ? 9.944 4.865 -8.201 1.00 97.81 241 THR A C 1
ATOM 1950 O O . THR A 1 241 ? 9.316 4.116 -8.948 1.00 97.81 241 THR A O 1
ATOM 1953 N N . GLY A 1 242 ? 10.214 6.135 -8.531 1.00 97.69 242 GLY A N 1
ATOM 1954 C CA . GLY A 1 242 ? 9.906 6.732 -9.830 1.00 97.69 242 GLY A CA 1
ATOM 1955 C C . GLY A 1 242 ? 10.632 6.076 -11.011 1.00 97.69 242 GLY A C 1
ATOM 1956 O O . GLY A 1 242 ? 10.236 6.303 -12.149 1.00 97.69 242 GLY A O 1
ATOM 1957 N N . ILE A 1 243 ? 11.643 5.229 -10.772 1.00 98.31 243 ILE A N 1
ATOM 1958 C CA . ILE A 1 243 ? 12.295 4.436 -11.825 1.00 98.31 243 ILE A CA 1
ATOM 1959 C C . ILE A 1 243 ? 11.377 3.360 -12.424 1.00 98.31 243 ILE A C 1
ATOM 1961 O O . ILE A 1 243 ? 11.623 2.911 -13.540 1.00 98.31 243 ILE A O 1
ATOM 1965 N N . ALA A 1 244 ? 10.333 2.931 -11.697 1.00 98.31 244 ALA A N 1
ATOM 1966 C CA . ALA A 1 244 ? 9.488 1.791 -12.062 1.00 98.31 244 ALA A CA 1
ATOM 1967 C C . ALA A 1 244 ? 9.084 1.774 -13.550 1.00 98.31 244 ALA A C 1
ATOM 1969 O O . ALA A 1 244 ? 9.528 0.875 -14.264 1.00 98.31 244 ALA A O 1
ATOM 1970 N N . PRO A 1 245 ? 8.354 2.772 -14.079 1.00 98.06 245 PRO A N 1
ATOM 1971 C CA . PRO A 1 245 ? 7.932 2.732 -15.475 1.00 98.06 245 PRO A CA 1
ATOM 1972 C C . PRO A 1 245 ? 9.093 2.825 -16.471 1.00 98.06 245 PRO A C 1
ATOM 1974 O O . PRO A 1 245 ? 8.968 2.348 -17.595 1.00 98.06 245 PRO A O 1
ATOM 1977 N N . PHE A 1 246 ? 10.236 3.389 -16.079 1.00 98.38 246 PHE A N 1
ATOM 1978 C CA . PHE A 1 246 ? 11.405 3.480 -16.950 1.00 98.38 246 PHE A CA 1
ATOM 1979 C C . PHE A 1 246 ? 12.117 2.138 -17.109 1.00 98.38 246 PHE A C 1
ATOM 1981 O O . PHE A 1 246 ? 12.620 1.852 -18.193 1.00 98.38 246 PHE A O 1
ATOM 1988 N N . ARG A 1 247 ? 12.061 1.259 -16.100 1.00 97.94 247 ARG A N 1
ATOM 1989 C CA . ARG A 1 247 ? 12.445 -0.150 -16.277 1.00 97.94 247 ARG A CA 1
ATOM 1990 C C . ARG A 1 247 ? 11.572 -0.820 -17.343 1.00 97.94 247 ARG A C 1
ATOM 1992 O O . ARG A 1 247 ? 12.107 -1.459 -18.246 1.00 97.94 247 ARG A O 1
ATOM 1999 N N . ALA A 1 248 ? 10.254 -0.615 -17.290 1.00 97.44 248 ALA A N 1
ATOM 2000 C CA . ALA A 1 248 ? 9.329 -1.133 -18.300 1.00 97.44 248 ALA A CA 1
ATOM 2001 C C . ALA A 1 248 ? 9.609 -0.553 -19.701 1.00 97.44 248 ALA A C 1
ATOM 2003 O O . ALA A 1 248 ? 9.610 -1.288 -20.686 1.00 97.44 248 ALA A O 1
ATOM 2004 N N . PHE A 1 249 ? 9.905 0.748 -19.798 1.00 97.81 249 PHE A N 1
ATOM 2005 C CA . PHE A 1 249 ? 10.257 1.408 -21.063 1.00 97.81 249 PHE A CA 1
ATOM 2006 C C . PHE A 1 249 ? 11.543 0.839 -21.664 1.00 97.81 249 PHE A C 1
ATOM 2008 O O . PHE A 1 249 ? 11.591 0.566 -22.861 1.00 97.81 249 PHE A O 1
ATOM 2015 N N . MET A 1 250 ? 12.574 0.635 -20.842 1.00 97.25 250 MET A N 1
ATOM 2016 C CA . MET A 1 250 ? 13.836 0.054 -21.297 1.00 97.25 250 MET A CA 1
ATOM 2017 C C . MET A 1 250 ? 13.666 -1.390 -21.764 1.00 97.25 250 MET A C 1
ATOM 2019 O O . MET A 1 250 ? 14.212 -1.755 -22.802 1.00 97.25 250 MET A O 1
ATOM 2023 N N . GLN A 1 251 ? 12.857 -2.186 -21.061 1.00 96.81 251 GLN A N 1
ATOM 2024 C CA . GLN A 1 251 ? 12.485 -3.531 -21.500 1.00 96.81 251 GLN A CA 1
ATOM 2025 C C . GLN A 1 251 ? 11.777 -3.524 -22.863 1.00 96.81 251 GLN A C 1
ATOM 2027 O O . GLN A 1 251 ? 12.129 -4.306 -23.744 1.00 96.81 251 GLN A O 1
ATOM 2032 N N . GLU A 1 252 ? 10.819 -2.617 -23.063 1.00 95.62 252 GLU A N 1
ATOM 2033 C CA . GLU A 1 252 ? 10.081 -2.508 -24.324 1.00 95.62 252 GLU A CA 1
ATOM 2034 C C . GLU A 1 252 ? 10.982 -2.062 -25.484 1.00 95.62 252 GLU A C 1
ATOM 2036 O O . GLU A 1 252 ? 10.930 -2.646 -26.567 1.00 95.62 252 GLU A O 1
ATOM 2041 N N . ARG A 1 253 ? 11.852 -1.067 -25.263 1.00 96.19 253 ARG A N 1
ATOM 2042 C CA . ARG A 1 253 ? 12.815 -0.606 -26.277 1.00 96.19 253 ARG A CA 1
ATOM 2043 C C . ARG A 1 253 ? 13.824 -1.685 -26.644 1.00 96.19 253 ARG A C 1
ATOM 2045 O O . ARG A 1 253 ? 14.107 -1.852 -27.827 1.00 96.19 253 ARG A O 1
ATOM 2052 N N . ALA A 1 254 ? 14.337 -2.416 -25.655 1.00 95.38 254 ALA A N 1
ATOM 2053 C CA . ALA A 1 254 ? 15.265 -3.517 -25.887 1.00 95.38 254 ALA A CA 1
ATOM 2054 C C . ALA A 1 254 ? 14.612 -4.636 -26.712 1.00 95.38 254 ALA A C 1
ATOM 2056 O O . ALA A 1 254 ? 15.216 -5.113 -27.668 1.00 95.38 254 ALA A O 1
ATOM 2057 N N . HIS A 1 255 ? 13.364 -5.005 -26.396 1.00 95.19 255 HIS A N 1
ATOM 2058 C CA . HIS A 1 255 ? 12.624 -6.025 -27.144 1.00 95.19 255 HIS A CA 1
ATOM 2059 C C . HIS A 1 255 ? 12.435 -5.658 -28.625 1.00 95.19 255 HIS A C 1
ATOM 2061 O O . HIS A 1 255 ? 12.616 -6.504 -29.494 1.00 95.19 255 HIS A O 1
ATOM 2067 N N . HIS A 1 256 ? 12.104 -4.397 -28.917 1.00 94.25 256 HIS A N 1
ATOM 2068 C CA . HIS A 1 256 ? 11.863 -3.927 -30.287 1.00 94.25 256 HIS A CA 1
ATOM 2069 C C . HIS A 1 256 ? 13.138 -3.515 -31.041 1.00 94.25 256 HIS A C 1
ATOM 2071 O O . HIS A 1 256 ? 13.041 -3.054 -32.176 1.00 94.25 256 HIS A O 1
ATOM 2077 N N . GLY A 1 257 ? 14.324 -3.638 -30.432 1.00 94.88 257 GLY A N 1
ATOM 2078 C CA . GLY A 1 257 ? 15.579 -3.199 -31.050 1.00 94.88 257 GLY A CA 1
ATOM 2079 C C . GLY A 1 257 ? 15.599 -1.699 -31.364 1.00 94.88 257 GLY A C 1
ATOM 2080 O O . GLY A 1 257 ? 16.081 -1.294 -32.418 1.00 94.88 257 GLY A O 1
ATOM 2081 N N . ALA A 1 258 ? 15.022 -0.872 -30.487 1.00 95.94 258 ALA A N 1
ATOM 2082 C CA . ALA A 1 258 ? 14.889 0.559 -30.729 1.00 95.94 258 ALA A CA 1
ATOM 2083 C C . ALA A 1 258 ? 16.244 1.287 -30.678 1.00 95.94 258 ALA A C 1
ATOM 2085 O O . ALA A 1 258 ? 16.912 1.269 -29.643 1.00 95.94 258 ALA A O 1
ATOM 2086 N N . ASN A 1 259 ? 16.611 1.980 -31.763 1.00 95.50 259 ASN A N 1
ATOM 2087 C CA . ASN A 1 259 ? 17.936 2.594 -31.923 1.00 95.50 259 ASN A CA 1
ATOM 2088 C C . ASN A 1 259 ? 18.023 4.052 -31.453 1.00 95.50 259 ASN A C 1
ATOM 2090 O O . ASN A 1 259 ? 19.128 4.568 -31.277 1.00 95.50 259 ASN A O 1
ATOM 2094 N N . GLY A 1 260 ? 16.888 4.719 -31.212 1.00 97.44 260 GLY A N 1
ATOM 2095 C CA . GLY A 1 260 ? 16.898 6.057 -30.622 1.00 97.44 260 GLY A CA 1
ATOM 2096 C C . GLY A 1 260 ? 17.588 6.046 -29.253 1.00 97.44 260 GLY A C 1
ATOM 2097 O O . GLY A 1 260 ? 17.492 5.074 -28.487 1.00 97.44 260 GLY A O 1
ATOM 2098 N N . LYS A 1 261 ? 18.273 7.136 -28.921 1.00 98.12 261 LYS A N 1
ATOM 2099 C CA . LYS A 1 261 ? 19.032 7.275 -27.677 1.00 98.12 261 LYS A CA 1
ATOM 2100 C C . LYS A 1 261 ? 18.096 7.281 -26.475 1.00 98.12 261 LYS A C 1
ATOM 2102 O O . LYS A 1 261 ? 16.951 7.722 -26.538 1.00 98.12 261 LYS A O 1
ATOM 2107 N N . HIS A 1 262 ? 18.595 6.810 -25.346 1.00 97.62 262 HIS A N 1
ATOM 2108 C CA . HIS A 1 262 ? 17.859 6.800 -24.091 1.00 97.62 262 HIS A CA 1
ATOM 2109 C C . HIS A 1 262 ? 18.767 7.303 -22.975 1.00 97.62 262 HIS A C 1
ATOM 2111 O O . HIS A 1 262 ? 19.893 6.837 -22.824 1.00 97.62 262 HIS A O 1
ATOM 2117 N N . TRP A 1 263 ? 18.280 8.265 -22.195 1.00 98.31 263 TRP A N 1
ATOM 2118 C CA . TRP A 1 263 ? 19.022 8.826 -21.071 1.00 98.31 263 TRP A CA 1
ATOM 2119 C C . TRP A 1 263 ? 18.177 8.766 -19.804 1.00 98.31 263 TRP A C 1
ATOM 2121 O O . TRP A 1 263 ? 17.106 9.366 -19.741 1.00 98.31 263 TRP A O 1
ATOM 2131 N N . LEU A 1 264 ? 18.650 8.026 -18.801 1.00 98.25 264 LEU A N 1
ATOM 2132 C CA . LEU A 1 264 ? 18.016 7.926 -17.491 1.00 98.25 264 LEU A CA 1
ATOM 2133 C C . LEU A 1 264 ? 18.749 8.799 -16.467 1.00 98.25 264 LEU A C 1
ATOM 2135 O O . LEU A 1 264 ? 19.944 8.633 -16.237 1.00 98.25 264 LEU A O 1
ATOM 2139 N N . PHE A 1 265 ? 17.997 9.672 -15.805 1.00 98.31 265 PHE A N 1
ATOM 2140 C CA . PHE A 1 265 ? 18.392 10.375 -14.595 1.00 98.31 265 PHE A CA 1
ATOM 2141 C C . PHE A 1 265 ? 17.746 9.678 -13.399 1.00 98.31 265 PHE A C 1
ATOM 2143 O O . PHE A 1 265 ? 16.545 9.821 -13.141 1.00 98.31 265 PHE A O 1
ATOM 2150 N N . PHE A 1 266 ? 18.559 8.911 -12.679 1.00 98.31 266 PHE A N 1
ATOM 2151 C CA . PHE A 1 266 ? 18.178 8.239 -11.444 1.00 98.31 266 PHE A CA 1
ATOM 2152 C C . PHE A 1 266 ? 18.856 8.902 -10.245 1.00 98.31 266 PHE A C 1
ATOM 2154 O O . PHE A 1 266 ? 19.990 9.369 -10.335 1.00 98.31 266 PHE A O 1
ATOM 2161 N N . GLY A 1 267 ? 18.159 8.921 -9.112 1.00 97.25 267 GLY A N 1
ATOM 2162 C CA . GLY A 1 267 ? 18.680 9.455 -7.863 1.00 97.25 267 GLY A CA 1
ATOM 2163 C C . GLY A 1 267 ? 18.083 8.736 -6.665 1.00 97.25 267 GLY A C 1
ATOM 2164 O O . GLY A 1 267 ? 16.875 8.506 -6.609 1.00 97.25 267 GLY A O 1
ATOM 2165 N N . GLU A 1 268 ? 18.940 8.418 -5.702 1.00 95.56 268 GLU A N 1
ATOM 2166 C CA . GLU A 1 268 ? 18.592 7.827 -4.414 1.00 95.56 268 GLU A CA 1
ATOM 2167 C C . GLU A 1 268 ? 19.504 8.360 -3.306 1.00 95.56 268 GLU A C 1
ATOM 2169 O O . GLU A 1 268 ? 20.477 9.058 -3.589 1.00 95.56 268 GLU A O 1
ATOM 2174 N N . ARG A 1 269 ? 19.186 8.056 -2.038 1.00 94.19 269 ARG A N 1
ATOM 2175 C CA . ARG A 1 269 ? 19.925 8.611 -0.888 1.00 94.19 269 ARG A CA 1
ATOM 2176 C C . ARG A 1 269 ? 21.401 8.205 -0.892 1.00 94.19 269 ARG A C 1
ATOM 2178 O O . ARG A 1 269 ? 22.254 9.060 -0.685 1.00 94.19 269 ARG A O 1
ATOM 2185 N N . ASN A 1 270 ? 21.706 6.923 -1.107 1.00 95.62 270 ASN A N 1
ATOM 2186 C CA . ASN A 1 270 ? 23.075 6.408 -1.060 1.00 95.62 270 ASN A CA 1
ATOM 2187 C C . ASN A 1 270 ? 23.351 5.408 -2.185 1.00 95.62 270 ASN A C 1
ATOM 2189 O O . ASN A 1 270 ? 22.770 4.326 -2.220 1.00 95.62 270 ASN A O 1
ATOM 2193 N N . GLN A 1 271 ? 24.342 5.689 -3.035 1.00 94.88 271 GLN A N 1
ATOM 2194 C CA . GLN A 1 271 ? 24.715 4.796 -4.141 1.00 94.88 271 GLN A CA 1
ATOM 2195 C C . GLN A 1 271 ? 25.044 3.364 -3.677 1.00 94.88 271 GLN A C 1
ATOM 2197 O O . GLN A 1 271 ? 24.701 2.395 -4.345 1.00 94.88 271 GLN A O 1
ATOM 2202 N N . LYS A 1 272 ? 25.699 3.205 -2.518 1.00 95.38 272 LYS A N 1
ATOM 2203 C CA . LYS A 1 272 ? 26.143 1.886 -2.036 1.00 95.38 272 LYS A CA 1
ATOM 2204 C C . LYS A 1 272 ? 24.999 0.959 -1.623 1.00 95.38 272 LYS A C 1
ATOM 2206 O O . LYS A 1 272 ? 25.194 -0.253 -1.716 1.00 95.38 272 LYS A O 1
ATOM 2211 N N . SER A 1 273 ? 23.879 1.493 -1.134 1.00 95.88 273 SER A N 1
ATOM 2212 C CA . SER A 1 273 ? 22.769 0.716 -0.555 1.00 95.88 273 SER A CA 1
ATOM 2213 C C . SER A 1 273 ? 21.454 0.845 -1.320 1.00 95.88 273 SER A C 1
ATOM 2215 O O . SER A 1 273 ? 20.606 -0.032 -1.180 1.00 95.88 273 SER A O 1
ATOM 2217 N N . ASP A 1 274 ? 21.296 1.904 -2.117 1.00 95.88 274 ASP A N 1
ATOM 2218 C CA . ASP A 1 274 ? 20.013 2.315 -2.692 1.00 95.88 274 ASP A CA 1
ATOM 2219 C C . ASP A 1 274 ? 20.054 2.412 -4.225 1.00 95.88 274 ASP A C 1
ATOM 2221 O O . ASP A 1 274 ? 19.054 2.774 -4.833 1.00 95.88 274 ASP A O 1
ATOM 2225 N N . TYR A 1 275 ? 21.188 2.112 -4.873 1.00 95.50 275 TYR A N 1
ATOM 2226 C CA . TYR A 1 275 ? 21.256 2.080 -6.335 1.00 95.50 275 TYR A CA 1
ATOM 2227 C C . TYR A 1 275 ? 20.735 0.737 -6.852 1.00 95.50 275 TYR A C 1
ATOM 2229 O O . TYR A 1 275 ? 21.488 -0.231 -6.935 1.00 95.50 275 TYR A O 1
ATOM 2237 N N . PHE A 1 276 ? 19.427 0.675 -7.100 1.00 91.81 276 PHE A N 1
ATOM 2238 C CA . PHE A 1 276 ? 18.728 -0.542 -7.502 1.00 91.81 276 PHE A CA 1
ATOM 2239 C C . PHE A 1 276 ? 18.424 -0.617 -9.003 1.00 91.81 276 PHE A C 1
ATOM 2241 O O . PHE A 1 276 ? 18.164 0.409 -9.634 1.00 91.81 276 PHE A O 1
ATOM 2248 N N . TYR A 1 277 ? 18.374 -1.867 -9.490 1.00 94.62 277 TYR A N 1
ATOM 2249 C CA . TYR A 1 277 ? 18.419 -2.305 -10.896 1.00 94.62 277 TYR A CA 1
ATOM 2250 C C . TYR A 1 277 ? 19.775 -2.037 -11.554 1.00 94.62 277 TYR A C 1
ATOM 2252 O O . TYR A 1 277 ? 19.824 -1.342 -12.592 1.00 94.62 277 TYR A O 1
#

Mean predicted aligned error: 4.0 Å

Nearest PDB structures (foldseek):
  5gxu-assembly2_B  TM=8.637E-01  e=7.228E-24  Arabidopsis thaliana
  4yaw-assembly1_A  TM=8.903E-01  e=2.277E-22  Rattus norvegicus
  4dqk-assembly2_B  TM=8.972E-01  e=8.242E-22  Priestia megaterium
  6njr-assembly1_A  TM=8.785E-01  e=1.700E-22  Rattus norvegicus
  4dqk-assembly1_A  TM=8.787E-01  e=1.568E-21  Priestia megaterium

Secondary structure (DSSP, 8-state):
----BTTB-EEEEEEEEEESS-TTSSSEEEEEEEE--S----TT-EEEE-----HHHHHHHHHHHT--TT-EEEETTTTEEEEHHHHHHHTEE-S---HHHHHHHHHH---HHHHHHHHHHHH-HHHHHHHHHH--HHHHHHHTTTS---HHHHHTTSEEP-PEEEEB-S-TTT-TTEEEEEEEE-EEEETTEEEE-HHHHIIIIISPTTTSEEEEEEE--TTS---S-TTS-EEEE--GGGGHHHHHHHHHHHHTT--S-EEEE---S-HHHH---

Solvent-accessible surface area (backbone atoms only — not comparable to full-atom values): 15287 Å² total; per-residue (Å²): 132,79,80,46,33,100,91,40,66,42,71,25,24,38,65,48,72,47,73,50,30,40,89,86,33,98,58,49,33,28,42,38,31,30,39,34,73,90,65,86,78,56,39,39,18,29,34,35,35,46,47,42,48,57,69,67,61,45,51,54,37,38,57,46,68,71,54,59,58,74,44,74,36,67,41,82,88,77,71,44,75,41,34,40,44,59,42,46,32,56,42,36,31,71,77,51,47,54,74,64,48,51,50,53,48,51,74,46,45,80,56,66,69,62,38,53,50,50,52,53,35,73,69,36,68,65,62,31,50,52,54,39,71,78,38,34,44,56,59,51,41,53,78,45,54,86,43,72,69,58,67,62,67,57,60,66,56,45,45,67,53,65,61,46,76,43,47,27,26,38,24,49,90,83,36,75,48,45,47,31,33,50,44,62,51,45,70,50,73,55,87,96,43,82,44,62,39,52,53,36,39,24,66,74,74,65,54,41,66,74,64,36,78,37,41,26,25,62,44,86,36,88,92,40,60,80,71,92,51,51,67,55,64,46,80,45,82,20,49,56,64,54,34,18,30,54,49,3,44,51,48,47,36,62,74,69,66,39,75,25,52,76,44,78,47,72,49,59,96,40,73,92,27,46,67,58,135

Foldseek 3Di:
DDAADPVRWFWWAWADKDWQFDPPDPFTKIKTKIQAPPADDAQFWKKFWQFWFDLVLLVLQCVLLVHDQQDWEQDPPPRDIDGSSVCNGGWFDQAWFDLLLLVQQLVQDDDPVSNVVSVVLNVDPVNVVVVRNLDTSSRVSNVSSVGNGDPRSNSVRTDTRTTDMFGWQAGCLVPVRMTMTIAIWAWDDRPNDIDTDRVSCRRRPNGDRPPRIIIMHIGDDPVRHDDPALQAADEAEAEASRCRSVNHVVNVSVSVVRPHHYHYHYDDDDCVGRVGD